Protein AF-A0A8S3PLN6-F1 (afdb_monomer)

Foldseek 3Di:
DVVVVVVVVVVVVVVVVVVVVVVVVVVVVVVVVVLVVLVVLLCVQPPPPPPPPPDQDDRPLLVCLLLLPLPSNLSSLVSPPDPAPDQAGDQPFPFPDDDSQHESDFNPLVCVPDDDPSVDDCVSNVSSVVSCLVSFYQCADSHHLCLLPPAAFPQTDGDPPDPDPRPGRQRQLLVNLQSLLQQRQLNRHDLVSVVVSLVVCCVPVVPDQRRFDPLLSVLSSVLSPHDQDPVNVVSCCVVPVVVVDDRCSCVQRPPDPPPLSVVLNVVSVVLCVVSNNGGSLVVLVPDPDPPVVSCSNSVCVRPNPPSSPRGPPPRPD

Secondary structure (DSSP, 8-state):
-HHHHHHHHHHHHHHHHHHHHHHHHHHHHHHHHHHHHHHHHHHHHHH-TT----S----HHHHHHHTT-HHHHHHHHHTT--TTS---EE-SS-BSS----EESSS--GGGTTS----S--HHHHHHHHHHHHHTT--TTSTTTGGGTTTT-BSS--B---SS---------HHHHHHHHHHT--GGGB-HHHHHHHHHHHHHH-TT-TTPPPHHHHHHHHHHTT----HHHHHHHHHHHGGGT---THHHHHTSS--HHHHHHHHHHHHHHHHTTTS-SHHHHHHS---HHHHHHHHTTTTS-S-GGG----TT--

Mean predicted aligned error: 11.2 Å

Radius of gyration: 24.21 Å; Cα contacts (8 Å, |Δi|>4): 335; chains: 1; bounding box: 55×70×72 Å

Solvent-accessible surface area (backbone atoms only — not comparable to full-atom values): 18429 Å² total; per-residue (Å²): 116,73,74,58,55,62,51,53,55,54,53,52,56,52,48,55,52,52,51,54,52,53,51,51,53,53,53,51,52,50,50,52,52,52,49,51,48,50,51,50,51,43,52,52,61,70,77,51,85,78,68,80,74,87,69,86,74,73,55,72,58,41,57,26,52,75,67,38,36,45,67,57,34,46,53,42,48,76,68,66,56,67,79,72,76,51,42,50,54,81,56,99,57,69,57,82,69,89,73,84,52,6,44,63,61,68,84,60,76,75,51,79,80,76,71,70,88,66,86,66,58,67,66,36,49,50,53,35,52,49,51,44,46,74,71,57,36,43,34,69,37,62,33,38,44,42,42,56,43,71,58,48,25,65,82,33,56,38,64,76,73,79,89,59,94,63,80,66,73,72,59,55,46,58,58,35,51,50,43,35,41,33,48,30,61,46,62,49,36,38,64,68,54,54,53,51,51,53,52,50,42,59,71,77,40,72,83,48,74,47,39,51,47,72,63,48,49,53,52,38,46,43,67,47,44,37,82,77,45,72,68,49,50,54,49,50,46,64,69,38,54,77,71,72,54,87,67,64,63,53,73,67,54,58,85,67,59,44,68,72,55,54,50,43,26,53,52,51,52,49,47,26,68,75,48,69,30,16,50,38,55,71,60,51,70,70,46,99,60,60,66,72,58,42,36,52,66,47,39,41,82,58,45,61,85,67,62,90,71,49,44,54,71,86,66,87,118

InterPro domains:
  IPR001496 SOCS box domain [PF07525] (257-298)
  IPR001496 SOCS box domain [PS50225] (259-303)
  IPR001496 SOCS box domain [SM00969] (256-300)
  IPR002110 Ankyrin repeat [PF00023] (60-84)
  IPR002110 Ankyrin repeat [PS50088] (56-88)
  IPR002110 Ankyrin repeat [SM00248] (56-85)
  IPR036036 SOCS box-like domain superfamily [SSF158235] (254-302)
  IPR036770 Ankyrin repeat-containing domain superfamily [G3DSA:1.25.40.20] (24-257)
  IPR036770 Ankyrin repeat-containing domain superfamily [SSF48403] (34-190)

pLDDT: mean 73.32, std 18.16, range [33.88, 98.06]

Organism: Mytilus edulis (NCBI:txid6550)

Sequence (317 aa):
MKAESDNVDRTIIMREKTETKRFGEVVDQWTRQTELTALTIACFCQRRSTYKFYDNSAPPIFYAANNRSVEIVKLLIDAGVDINRFQGLPQCINLQKPTDSRAIIGPNRLQYFGFSRHSGGPQMFLKVLEQYLNAGVKLNTTSWGPCLFLGRGKVYEANRPTTLHISGPWFICITAIMLLQHGVDPNLYKFGDVLCQQRSHCIFSRQNNYCVDDKTFVATFLAAGYDLTVADMNRYENDYFKSGTDYPIVNDFGRTPRLKHLARTQIRKHIRSVNEDTSVFPVIDKLTLPTILKDFLKLYDVSPSDLSYIVCHEHRR

Structure (mmCIF, N/CA/C/O backbone):
data_AF-A0A8S3PLN6-F1
#
_entry.id   AF-A0A8S3PLN6-F1
#
loop_
_atom_site.group_PDB
_atom_site.id
_atom_site.type_symbol
_atom_site.label_atom_id
_atom_site.label_alt_id
_atom_site.label_comp_id
_atom_site.label_asym_id
_atom_site.label_entity_id
_atom_site.label_seq_id
_atom_site.pdbx_PDB_ins_code
_atom_site.Cartn_x
_atom_site.Cartn_y
_atom_site.Cartn_z
_atom_site.occupancy
_atom_site.B_iso_or_equiv
_atom_site.auth_seq_id
_atom_site.auth_comp_id
_atom_site.auth_asym_id
_atom_site.auth_atom_id
_atom_site.pdbx_PDB_model_num
ATOM 1 N N . MET A 1 1 ? -17.550 54.398 43.677 1.00 59.19 1 MET A N 1
ATOM 2 C CA . MET A 1 1 ? -16.597 53.999 42.617 1.00 59.19 1 MET A CA 1
ATOM 3 C C . MET A 1 1 ? -16.048 52.579 42.777 1.00 59.19 1 MET A C 1
ATOM 5 O O . MET A 1 1 ? -16.160 51.832 41.821 1.00 59.19 1 MET A O 1
ATOM 9 N N . LYS A 1 2 ? -15.525 52.131 43.936 1.00 59.56 2 LYS A N 1
ATOM 10 C CA . LYS A 1 2 ? -15.014 50.740 44.066 1.00 59.56 2 LYS A CA 1
ATOM 11 C C . LYS A 1 2 ? -16.110 49.654 44.001 1.00 59.56 2 LYS A C 1
ATOM 13 O O . LYS A 1 2 ? -15.923 48.639 43.352 1.00 59.56 2 LYS A O 1
ATOM 18 N N . ALA A 1 3 ? -17.290 49.922 44.569 1.00 61.53 3 ALA A N 1
ATOM 19 C CA . ALA A 1 3 ? -18.420 48.982 44.561 1.00 61.53 3 ALA A CA 1
ATOM 20 C C . ALA A 1 3 ? -19.116 48.812 43.190 1.00 61.53 3 ALA A C 1
ATOM 22 O O . ALA A 1 3 ? -19.781 47.806 42.966 1.00 61.53 3 ALA A O 1
ATOM 23 N N . GLU A 1 4 ? -18.969 49.769 42.267 1.00 62.12 4 GLU A N 1
ATOM 24 C CA . GLU A 1 4 ? -19.520 49.647 40.905 1.00 62.12 4 GLU A CA 1
ATOM 25 C C . GLU A 1 4 ? -18.606 48.818 39.997 1.00 62.12 4 GLU A C 1
ATOM 27 O O . GLU A 1 4 ? -19.103 48.049 39.179 1.00 62.12 4 GLU A O 1
ATOM 32 N N . SER A 1 5 ? -17.285 48.898 40.202 1.00 67.19 5 SER A N 1
ATOM 33 C CA . SER A 1 5 ? -16.292 48.073 39.499 1.00 67.19 5 SER A CA 1
ATOM 34 C C . SER A 1 5 ? -16.511 46.577 39.755 1.00 67.19 5 SER A C 1
ATOM 36 O O . SER A 1 5 ? -16.561 45.790 38.815 1.00 67.19 5 SER A O 1
ATOM 38 N N . ASP A 1 6 ? -16.736 46.192 41.016 1.00 67.81 6 ASP A N 1
ATOM 39 C CA . ASP A 1 6 ? -16.907 44.783 41.402 1.00 67.81 6 ASP A CA 1
ATOM 40 C C . ASP A 1 6 ? -18.213 44.161 40.864 1.00 67.81 6 ASP A C 1
ATOM 42 O O . ASP A 1 6 ? -18.332 42.938 40.743 1.00 67.81 6 ASP A O 1
ATOM 46 N N . ASN A 1 7 ? -19.212 44.987 40.528 1.00 72.06 7 ASN A N 1
ATOM 47 C CA . ASN A 1 7 ? -20.494 44.517 40.000 1.00 72.06 7 ASN A CA 1
ATOM 48 C C . ASN A 1 7 ? -20.442 44.279 38.479 1.00 72.06 7 ASN A C 1
ATOM 50 O O . ASN A 1 7 ? -21.058 43.339 37.970 1.00 72.06 7 ASN A O 1
ATOM 54 N N . VAL A 1 8 ? -19.658 45.080 37.751 1.00 72.06 8 VAL A N 1
ATOM 55 C CA . VAL A 1 8 ? -19.442 44.892 36.307 1.00 72.06 8 VAL A CA 1
ATOM 56 C C . VAL A 1 8 ? -18.685 43.585 36.044 1.00 72.06 8 VAL A C 1
ATOM 58 O O . VAL A 1 8 ? -19.145 42.780 35.231 1.00 72.06 8 VAL A O 1
ATOM 61 N N . ASP A 1 9 ? -17.629 43.296 36.810 1.00 71.69 9 ASP A N 1
ATOM 62 C CA . ASP A 1 9 ? -16.853 42.054 36.662 1.00 71.69 9 ASP A CA 1
ATOM 63 C C . ASP A 1 9 ? -17.680 40.794 36.955 1.00 71.69 9 ASP A C 1
ATOM 65 O O . ASP A 1 9 ? -17.612 39.806 36.220 1.00 71.69 9 ASP A O 1
ATOM 69 N N . ARG A 1 10 ? -18.551 40.822 37.974 1.00 74.31 10 ARG A N 1
ATOM 70 C CA . ARG A 1 10 ? -19.453 39.689 38.259 1.00 74.31 10 ARG A CA 1
ATOM 71 C C . ARG A 1 10 ? -20.445 39.429 37.129 1.00 74.31 10 ARG A C 1
ATOM 73 O O . ARG A 1 10 ? -20.773 38.273 36.857 1.00 74.31 10 ARG A O 1
ATOM 80 N N . THR A 1 11 ? -20.910 40.483 36.465 1.00 74.69 11 THR A N 1
ATOM 81 C CA . THR A 1 11 ? -21.889 40.370 35.378 1.00 74.69 11 THR A CA 1
ATOM 82 C C . THR A 1 11 ? -21.245 39.817 34.101 1.00 74.69 11 THR A C 1
ATOM 84 O O . THR A 1 11 ? -21.860 39.001 33.412 1.00 74.69 11 THR A O 1
ATOM 87 N N . ILE A 1 12 ? -19.989 40.188 33.824 1.00 75.38 12 ILE A N 1
ATOM 88 C CA . ILE A 1 12 ? -19.199 39.657 32.700 1.00 75.38 12 ILE A CA 1
ATOM 89 C C . ILE A 1 12 ? -18.900 38.164 32.911 1.00 75.38 12 ILE A C 1
ATOM 91 O O . ILE A 1 12 ? -19.219 37.352 32.043 1.00 75.38 12 ILE A O 1
ATOM 95 N N . ILE A 1 13 ? -18.427 37.775 34.101 1.00 74.25 13 ILE A N 1
ATOM 96 C CA . ILE A 1 13 ? -18.117 36.369 34.427 1.00 74.25 13 ILE A CA 1
ATOM 97 C C . ILE A 1 13 ? -19.368 35.475 34.355 1.00 74.25 13 ILE A C 1
ATOM 99 O O . ILE A 1 13 ? -19.300 34.324 33.919 1.00 74.25 13 ILE A O 1
ATOM 103 N N . MET A 1 14 ? -20.532 35.978 34.781 1.00 67.88 14 MET A N 1
ATOM 104 C CA . MET A 1 14 ? -21.793 35.230 34.690 1.00 67.88 14 MET A CA 1
ATOM 105 C C . MET A 1 14 ? -22.238 35.040 33.235 1.00 67.88 14 MET A C 1
ATOM 107 O O . MET A 1 14 ? -22.674 33.941 32.889 1.00 67.88 14 MET A O 1
ATOM 111 N N . ARG A 1 15 ? -22.074 36.058 32.374 1.00 72.62 15 ARG A N 1
ATOM 112 C CA . ARG A 1 15 ? -22.381 35.960 30.937 1.00 72.62 15 ARG A CA 1
ATOM 113 C C . ARG A 1 15 ? -21.493 34.946 30.223 1.00 72.62 15 ARG A C 1
ATOM 115 O O . ARG A 1 15 ? -22.031 34.075 29.538 1.00 72.62 15 ARG A O 1
ATOM 122 N N . GLU A 1 16 ? -20.183 34.984 30.456 1.00 70.00 16 GLU A N 1
ATOM 123 C CA . GLU A 1 16 ? -19.236 34.029 29.861 1.00 70.00 16 GLU A CA 1
ATOM 124 C C . GLU A 1 16 ? -19.548 32.578 30.261 1.00 70.00 16 GLU A C 1
ATOM 126 O O . GLU A 1 16 ? -19.498 31.670 29.427 1.00 70.00 16 GLU A O 1
ATOM 131 N N . LYS A 1 17 ? -19.963 32.341 31.514 1.00 74.94 17 LYS A N 1
ATOM 132 C CA . LYS A 1 17 ? -20.391 31.008 31.981 1.00 74.94 17 LYS A CA 1
ATOM 133 C C . LYS A 1 17 ? -21.678 30.520 31.313 1.00 74.94 17 LYS A C 1
ATOM 135 O O . LYS A 1 17 ? -21.806 29.333 31.015 1.00 74.94 17 LYS A O 1
ATOM 140 N N . THR A 1 18 ? -22.644 31.404 31.066 1.00 76.81 18 THR A N 1
ATOM 141 C CA . THR A 1 18 ? -23.867 31.032 30.335 1.00 76.81 18 THR A CA 1
ATOM 142 C C . THR A 1 18 ? -23.620 30.785 28.850 1.00 76.81 18 THR A C 1
ATOM 144 O O . THR A 1 18 ? -24.215 29.866 28.290 1.00 76.81 18 THR A O 1
ATOM 147 N N . GLU A 1 19 ? -22.736 31.550 28.208 1.00 72.19 19 GLU A N 1
ATOM 148 C CA . GLU A 1 19 ? -22.412 31.366 26.789 1.00 72.19 19 GLU A CA 1
ATOM 149 C C . GLU A 1 19 ? -21.605 30.089 26.544 1.00 72.19 19 GLU A C 1
ATOM 151 O O . GLU A 1 19 ? -21.927 29.332 25.629 1.00 72.19 19 GLU A O 1
ATOM 156 N N . THR A 1 20 ? -20.641 29.776 27.414 1.00 73.94 20 THR A N 1
ATOM 157 C CA . THR A 1 20 ? -19.898 28.503 27.358 1.00 73.94 20 THR A CA 1
ATOM 158 C C . THR A 1 20 ? -20.805 27.292 27.572 1.00 73.94 20 THR A C 1
ATOM 160 O O . THR A 1 20 ? -20.694 26.310 26.837 1.00 73.94 20 THR A O 1
ATOM 163 N N . LYS A 1 21 ? -21.768 27.370 28.503 1.00 82.44 21 LYS A N 1
ATOM 164 C CA . LYS A 1 21 ? -22.766 26.307 28.698 1.00 82.44 21 LYS A CA 1
ATOM 165 C C . LYS A 1 21 ? -23.654 26.117 27.462 1.00 82.44 21 LYS A C 1
ATOM 167 O O . LYS A 1 21 ? -23.854 24.990 27.016 1.00 82.44 21 LYS A O 1
ATOM 172 N N . ARG A 1 22 ? -24.145 27.214 26.877 1.00 74.06 22 ARG A N 1
ATOM 173 C CA . ARG A 1 22 ? -25.021 27.180 25.695 1.00 74.06 22 ARG A CA 1
ATOM 174 C C . ARG A 1 22 ? -24.294 26.664 24.450 1.00 74.06 22 ARG A C 1
ATOM 176 O O . ARG A 1 22 ? -24.890 25.952 23.649 1.00 74.06 22 ARG A O 1
ATOM 183 N N . PHE A 1 23 ? -23.011 26.989 24.298 1.00 53.78 23 PHE A N 1
ATOM 184 C CA . PHE A 1 23 ? -22.178 26.455 23.222 1.00 53.78 23 PHE A CA 1
ATOM 185 C C . PHE A 1 23 ? -21.978 24.937 23.356 1.00 53.78 23 PHE A C 1
ATOM 187 O O . PHE A 1 23 ? -22.124 24.220 22.368 1.00 53.78 23 PHE A O 1
ATOM 194 N N . GLY A 1 24 ? -21.738 24.437 24.576 1.00 71.81 24 GLY A N 1
ATOM 195 C CA . GLY A 1 24 ? -21.645 22.998 24.847 1.00 71.81 24 GLY A CA 1
ATOM 196 C C . GLY A 1 24 ? -22.917 22.230 24.469 1.00 71.81 24 GLY A C 1
ATOM 197 O O . GLY A 1 24 ? -22.843 21.220 23.776 1.00 71.81 24 GLY A O 1
ATOM 198 N N . GLU A 1 25 ? -24.093 22.753 24.830 1.00 75.44 25 GLU A N 1
ATOM 199 C CA . GLU A 1 25 ? -25.387 22.126 24.510 1.00 75.44 25 GLU A CA 1
ATOM 200 C C . GLU A 1 25 ? -25.656 22.048 22.991 1.00 75.44 25 GLU A C 1
ATOM 202 O O . GLU A 1 25 ? -26.182 21.044 22.504 1.00 75.44 25 GLU A O 1
ATOM 207 N N . VAL A 1 26 ? -25.256 23.066 22.217 1.00 61.88 26 VAL A N 1
ATOM 208 C CA . VAL A 1 26 ? -25.411 23.078 20.748 1.00 61.88 26 VAL A CA 1
ATOM 209 C C . VAL A 1 26 ? -24.477 22.070 20.069 1.00 61.88 26 VAL A C 1
ATOM 211 O O . VAL A 1 26 ? -24.897 21.390 19.130 1.00 61.88 26 VAL A O 1
ATOM 214 N N . VAL A 1 27 ? -23.233 21.943 20.544 1.00 50.09 27 VAL A N 1
ATOM 215 C CA . VAL A 1 27 ? -22.263 20.958 20.031 1.00 50.09 27 VAL A CA 1
ATOM 216 C C . VAL A 1 27 ? -22.726 19.527 20.327 1.00 50.09 27 VAL A C 1
ATOM 218 O O . VAL A 1 27 ? -22.674 18.672 19.439 1.00 50.09 27 VAL A O 1
ATOM 221 N N . ASP A 1 28 ? -23.258 19.273 21.523 1.00 61.34 28 ASP A N 1
ATOM 222 C CA . ASP A 1 28 ? -23.824 17.971 21.895 1.00 61.34 28 ASP A CA 1
ATOM 223 C C . ASP A 1 28 ? -25.039 17.607 21.035 1.00 61.34 28 ASP A C 1
ATOM 225 O O . ASP A 1 28 ? -25.164 16.472 20.571 1.00 61.34 28 ASP A O 1
ATOM 229 N N . GLN A 1 29 ? -25.932 18.566 20.774 1.00 64.06 29 GLN A N 1
ATOM 230 C CA . GLN A 1 29 ? -27.098 18.340 19.923 1.00 64.06 29 GLN A CA 1
ATOM 231 C C . GLN A 1 29 ? -26.693 18.025 18.476 1.00 64.06 29 GLN A C 1
ATOM 233 O O . GLN A 1 29 ? -27.240 17.098 17.878 1.00 64.06 29 GLN A O 1
ATOM 238 N N . TRP A 1 30 ? -25.709 18.745 17.928 1.00 49.38 30 TRP A N 1
ATOM 239 C CA . TRP A 1 30 ? -25.166 18.464 16.597 1.00 49.38 30 TRP A CA 1
ATOM 240 C C . TRP A 1 30 ? -24.517 17.084 16.515 1.00 49.38 30 TRP A C 1
ATOM 242 O O . TRP A 1 30 ? -24.775 16.359 15.557 1.00 49.38 30 TRP A O 1
ATOM 252 N N . THR A 1 31 ? -23.746 16.703 17.535 1.00 55.88 31 THR A N 1
ATOM 253 C CA . THR A 1 31 ? -23.079 15.394 17.613 1.00 55.88 31 THR A CA 1
ATOM 254 C C . THR A 1 31 ? -24.095 14.257 17.687 1.00 55.88 31 THR A C 1
ATOM 256 O O . THR A 1 31 ? -23.994 13.283 16.949 1.00 55.88 31 THR A O 1
ATOM 259 N N . ARG A 1 32 ? -25.160 14.408 18.483 1.00 66.38 32 ARG A N 1
ATOM 260 C CA . ARG A 1 32 ? -26.248 13.417 18.534 1.00 66.38 32 ARG A CA 1
ATOM 261 C C . ARG A 1 32 ? -27.009 13.325 17.216 1.00 66.38 32 ARG A C 1
ATOM 263 O O . ARG A 1 32 ? -27.427 12.237 16.833 1.00 66.38 32 ARG A O 1
ATOM 270 N N . GLN A 1 33 ? -27.196 14.439 16.508 1.00 69.56 33 GLN A N 1
ATOM 271 C CA . GLN A 1 33 ? -27.862 14.447 15.204 1.00 69.56 33 GLN A CA 1
ATOM 272 C C . GLN A 1 33 ? -27.009 13.744 14.134 1.00 69.56 33 GLN A C 1
ATOM 274 O O . GLN A 1 33 ? -27.551 12.982 13.328 1.00 69.56 33 GLN A O 1
ATOM 279 N N . THR A 1 34 ? -25.687 13.953 14.132 1.00 64.19 34 THR A N 1
ATOM 280 C CA . THR A 1 34 ? -24.746 13.262 13.234 1.00 64.19 34 THR A CA 1
ATOM 281 C C . THR A 1 34 ? -24.580 11.787 13.588 1.00 64.19 34 THR A C 1
ATOM 283 O O . THR A 1 34 ? -24.564 10.954 12.687 1.00 64.19 34 THR A O 1
ATOM 286 N N . GLU A 1 35 ? -24.549 11.428 14.870 1.00 66.56 35 GLU A N 1
ATOM 287 C CA . GLU A 1 35 ? -24.561 10.035 15.327 1.00 66.56 35 GLU A CA 1
ATOM 288 C C . GLU A 1 35 ? -25.864 9.327 14.957 1.00 66.56 35 GLU A C 1
ATOM 290 O O . GLU A 1 35 ? -25.822 8.227 14.418 1.00 66.56 35 GLU A O 1
ATOM 295 N N . LEU A 1 36 ? -27.026 9.955 15.168 1.00 66.81 36 LEU A N 1
ATOM 296 C CA . LEU A 1 36 ? -28.320 9.387 14.782 1.00 66.81 36 LEU A CA 1
ATOM 297 C C . LEU A 1 36 ? -28.435 9.221 13.270 1.00 66.81 36 LEU A C 1
ATOM 299 O O . LEU A 1 36 ? -28.935 8.196 12.810 1.00 66.81 36 LEU A O 1
ATOM 303 N N . THR A 1 37 ? -27.960 10.185 12.478 1.00 69.19 37 THR A N 1
ATOM 304 C CA . THR A 1 37 ? -27.946 10.045 11.014 1.00 69.19 37 THR A CA 1
ATOM 305 C C . THR A 1 37 ? -26.953 8.983 10.565 1.00 69.19 37 THR A C 1
ATOM 307 O O . THR A 1 37 ? -27.311 8.166 9.724 1.00 69.19 37 THR A O 1
ATOM 310 N N . ALA A 1 38 ? -25.764 8.903 11.158 1.00 57.53 38 ALA A N 1
ATOM 311 C CA . ALA A 1 38 ? -24.791 7.860 10.856 1.00 57.53 38 ALA A CA 1
ATOM 312 C C . ALA A 1 38 ? -25.270 6.464 11.273 1.00 57.53 38 ALA A C 1
ATOM 314 O O . ALA A 1 38 ? -25.123 5.531 10.494 1.00 57.53 38 ALA A O 1
ATOM 315 N N . LEU A 1 39 ? -25.905 6.315 12.438 1.00 61.97 39 LEU A N 1
ATOM 316 C CA . LEU A 1 39 ? -26.528 5.070 12.899 1.00 61.97 39 LEU A CA 1
ATOM 317 C C . LEU A 1 39 ? -27.725 4.689 12.032 1.00 61.97 39 LEU A C 1
ATOM 319 O O . LEU A 1 39 ? -27.908 3.514 11.730 1.00 61.97 39 LEU A O 1
ATOM 323 N N . THR A 1 40 ? -28.511 5.667 11.579 1.00 67.44 40 THR A N 1
ATOM 324 C CA . THR A 1 40 ? -29.605 5.430 10.629 1.00 67.44 40 THR A CA 1
ATOM 325 C C . THR A 1 40 ? -29.043 4.968 9.284 1.00 67.44 40 THR A C 1
ATOM 327 O O . THR A 1 40 ? -29.512 3.973 8.737 1.00 67.44 40 THR A O 1
ATOM 330 N N . ILE A 1 41 ? -27.988 5.615 8.783 1.00 62.59 41 ILE A N 1
ATOM 331 C CA . ILE A 1 41 ? -27.281 5.234 7.554 1.00 62.59 41 ILE A CA 1
ATOM 332 C C . ILE A 1 41 ? -26.638 3.846 7.703 1.00 62.59 41 ILE A C 1
ATOM 334 O O . ILE A 1 41 ? -26.785 3.015 6.813 1.00 62.59 41 ILE A O 1
ATOM 338 N N . ALA A 1 42 ? -25.993 3.547 8.831 1.00 56.12 42 ALA A N 1
ATOM 339 C CA . ALA A 1 42 ? -25.379 2.253 9.117 1.00 56.12 42 ALA A CA 1
ATOM 340 C C . ALA A 1 42 ? -26.425 1.135 9.241 1.00 56.12 42 ALA A C 1
ATOM 342 O O . ALA A 1 42 ? -26.277 0.089 8.611 1.00 56.12 42 ALA A O 1
ATOM 343 N N . CYS A 1 43 ? -27.533 1.379 9.950 1.00 57.34 43 CYS A N 1
ATOM 344 C CA . CYS A 1 43 ? -28.679 0.468 10.006 1.00 57.34 43 CYS A CA 1
ATOM 345 C C . CYS A 1 43 ? -29.252 0.188 8.611 1.00 57.34 43 CYS A C 1
ATOM 347 O O . CYS A 1 43 ? -29.598 -0.956 8.306 1.00 57.34 43 CYS A O 1
ATOM 349 N N . PHE A 1 44 ? -29.325 1.207 7.749 1.00 57.41 44 PHE A N 1
ATOM 350 C CA . PHE A 1 44 ? -29.724 1.038 6.352 1.00 57.41 44 PHE A CA 1
ATOM 351 C C . PHE A 1 44 ? -28.703 0.217 5.547 1.00 57.41 44 PHE A C 1
ATOM 353 O O . PHE A 1 44 ? -29.111 -0.654 4.776 1.00 57.41 44 PHE A O 1
ATOM 360 N N . CYS A 1 45 ? -27.401 0.431 5.760 1.00 56.84 45 CYS A N 1
ATOM 361 C CA . CYS A 1 45 ? -26.326 -0.325 5.111 1.00 56.84 45 CYS A CA 1
ATOM 362 C C . CYS A 1 45 ? -26.322 -1.812 5.507 1.00 56.84 45 CYS A C 1
ATOM 364 O O . CYS A 1 45 ? -26.103 -2.670 4.653 1.00 56.84 45 CYS A O 1
ATOM 366 N N . GLN A 1 46 ? -26.595 -2.140 6.774 1.00 55.31 46 GLN A N 1
ATOM 367 C CA . GLN A 1 46 ? -26.542 -3.518 7.283 1.00 55.31 46 GLN A CA 1
ATOM 368 C C . GLN A 1 46 ? -27.805 -4.333 6.968 1.00 55.31 46 GLN A C 1
ATOM 370 O O . GLN A 1 46 ? -27.713 -5.528 6.690 1.00 55.31 46 GLN A O 1
ATOM 375 N N . ARG A 1 47 ? -28.996 -3.713 6.968 1.00 53.44 47 ARG A N 1
ATOM 376 C CA . ARG A 1 47 ? -30.273 -4.439 6.807 1.00 53.44 47 ARG A CA 1
ATOM 377 C C . ARG A 1 47 ? -30.740 -4.648 5.359 1.00 53.44 47 ARG A C 1
ATOM 379 O O . ARG A 1 47 ? -31.734 -5.342 5.156 1.00 53.44 47 ARG A O 1
ATOM 386 N N . ARG A 1 48 ? -30.061 -4.115 4.334 1.00 46.12 48 ARG A N 1
ATOM 387 C CA . ARG A 1 48 ? -30.462 -4.281 2.915 1.00 46.12 48 ARG A CA 1
ATOM 388 C C . ARG A 1 48 ? -29.286 -4.592 1.983 1.00 46.12 48 ARG A C 1
ATOM 390 O O . ARG A 1 48 ? -28.940 -3.826 1.096 1.00 46.12 48 ARG A O 1
ATOM 397 N N . SER A 1 49 ? -28.728 -5.789 2.139 1.00 46.28 49 SER A N 1
ATOM 398 C CA . SER A 1 49 ? -27.683 -6.366 1.273 1.00 46.28 49 SER A CA 1
ATOM 399 C C . SER A 1 49 ? -28.220 -6.997 -0.037 1.00 46.28 49 SER A C 1
ATOM 401 O O . SER A 1 49 ? -27.440 -7.517 -0.832 1.00 46.28 49 SER A O 1
ATOM 403 N N . THR A 1 50 ? -29.535 -6.958 -0.291 1.00 44.75 50 THR A N 1
ATOM 404 C CA . THR A 1 50 ? -30.182 -7.574 -1.473 1.00 44.75 50 THR A CA 1
ATOM 405 C C . THR A 1 50 ? -30.742 -6.581 -2.495 1.00 44.75 50 THR A C 1
ATOM 407 O O . THR A 1 50 ? -31.228 -7.007 -3.542 1.00 44.75 50 THR A O 1
ATOM 410 N N . TYR A 1 51 ? -30.656 -5.268 -2.253 1.00 42.41 51 TYR A N 1
ATOM 411 C CA . TYR A 1 51 ? -30.978 -4.298 -3.299 1.00 42.41 51 TYR A CA 1
ATOM 412 C C . TYR A 1 51 ? -29.837 -4.285 -4.313 1.00 42.41 51 TYR A C 1
ATOM 414 O O . TYR A 1 51 ? -28.738 -3.806 -4.034 1.00 42.41 51 TYR A O 1
ATOM 422 N N . LYS A 1 52 ? -30.099 -4.839 -5.499 1.00 41.31 52 LYS A N 1
ATOM 423 C CA . LYS A 1 52 ? -29.267 -4.615 -6.677 1.00 41.31 52 LYS A CA 1
ATOM 424 C C . LYS A 1 52 ? -29.306 -3.115 -6.978 1.00 41.31 52 LYS A C 1
ATOM 426 O O . LYS A 1 52 ? -30.245 -2.634 -7.606 1.00 41.31 52 LYS A O 1
ATOM 431 N N . PHE A 1 53 ? -28.326 -2.370 -6.474 1.00 45.94 53 PHE A N 1
ATOM 432 C CA . PHE A 1 53 ? -28.092 -0.986 -6.868 1.00 45.94 53 PHE A CA 1
ATOM 433 C C . PHE A 1 53 ? -27.645 -0.995 -8.330 1.00 45.94 53 PHE A C 1
ATOM 435 O O . PHE A 1 53 ? -26.461 -1.115 -8.630 1.00 45.94 53 PHE A O 1
ATOM 442 N N . TYR A 1 54 ? -28.616 -0.941 -9.239 1.00 41.97 54 TYR A N 1
ATOM 443 C CA . TYR A 1 54 ? -28.366 -0.865 -10.675 1.00 41.97 54 TYR A CA 1
ATOM 444 C C . TYR A 1 54 ? -27.944 0.532 -11.151 1.00 41.97 54 TYR A C 1
ATOM 446 O O . TYR A 1 54 ? -27.596 0.659 -12.314 1.00 41.97 54 TYR A O 1
ATOM 454 N N . ASP A 1 55 ? -27.838 1.531 -10.269 1.00 48.31 55 ASP A N 1
ATOM 455 C CA . ASP A 1 55 ? -27.348 2.868 -10.622 1.00 48.31 55 ASP A CA 1
ATOM 456 C C . ASP A 1 55 ? -26.268 3.349 -9.640 1.00 48.31 55 ASP A C 1
ATOM 458 O O . ASP A 1 55 ? -26.544 4.143 -8.752 1.00 48.31 55 ASP A O 1
ATOM 462 N N . ASN A 1 56 ? -25.033 2.848 -9.777 1.00 57.50 56 ASN A N 1
ATOM 463 C CA . ASN A 1 56 ? -23.764 3.513 -9.408 1.00 57.50 56 ASN A CA 1
ATOM 464 C C . ASN A 1 56 ? -23.636 4.259 -8.053 1.00 57.50 56 ASN A C 1
ATOM 466 O O . ASN A 1 56 ? -22.708 5.054 -7.892 1.00 57.50 56 ASN A O 1
ATOM 470 N N . SER A 1 57 ? -24.497 4.037 -7.059 1.00 68.81 57 SER A N 1
ATOM 471 C CA . SER A 1 57 ? -24.418 4.763 -5.792 1.00 68.81 57 SER A CA 1
ATOM 472 C C . SER A 1 57 ? -23.243 4.229 -4.983 1.00 68.81 57 SER A C 1
ATOM 474 O O . SER A 1 57 ? -23.277 3.104 -4.475 1.00 68.81 57 SER A O 1
ATOM 476 N N . ALA A 1 58 ? -22.184 5.027 -4.882 1.00 73.69 58 ALA A N 1
ATOM 477 C CA . ALA A 1 58 ? -21.051 4.696 -4.039 1.00 73.69 58 ALA A CA 1
ATOM 478 C C . ALA A 1 58 ? -21.512 4.562 -2.572 1.00 73.69 58 ALA A C 1
ATOM 480 O O . ALA A 1 58 ? -22.441 5.256 -2.150 1.00 73.69 58 ALA A O 1
ATOM 481 N N . PRO A 1 59 ? -20.902 3.677 -1.770 1.00 81.56 59 PRO A N 1
ATOM 482 C CA . PRO A 1 59 ? -21.274 3.540 -0.367 1.00 81.56 59 PRO A CA 1
ATOM 483 C C . PRO A 1 59 ? -20.989 4.828 0.420 1.00 81.56 59 PRO A C 1
ATOM 485 O O . PRO A 1 59 ? -20.063 5.561 0.072 1.00 81.56 59 PRO A O 1
ATOM 488 N N . PRO A 1 60 ? -21.688 5.089 1.537 1.00 87.06 60 PRO A N 1
ATOM 489 C CA . PRO A 1 60 ? -21.433 6.264 2.377 1.00 87.06 60 PRO A CA 1
ATOM 490 C C . PRO A 1 60 ? -19.957 6.447 2.768 1.00 87.06 60 PRO A C 1
ATOM 492 O O . PRO A 1 60 ? -19.448 7.568 2.764 1.00 87.06 60 PRO A O 1
ATOM 495 N N . ILE A 1 61 ? -19.238 5.343 3.017 1.00 86.06 61 ILE A N 1
ATOM 496 C CA . ILE A 1 61 ? -17.812 5.366 3.379 1.00 86.06 61 ILE A CA 1
ATOM 497 C C . ILE A 1 61 ? -16.920 5.924 2.260 1.00 86.06 61 ILE A C 1
ATOM 499 O O . ILE A 1 61 ? -15.909 6.564 2.541 1.00 86.06 61 ILE A O 1
ATOM 503 N N . PHE A 1 62 ? -17.325 5.766 0.995 1.00 82.56 62 PHE A N 1
ATOM 504 C CA . PHE A 1 62 ? -16.635 6.361 -0.148 1.00 82.56 62 PHE A CA 1
ATOM 505 C C . PHE A 1 62 ? -16.728 7.888 -0.108 1.00 82.56 62 PHE A C 1
ATOM 507 O O . PHE A 1 62 ? -15.716 8.573 -0.238 1.00 82.56 62 PHE A O 1
ATOM 514 N N . TYR A 1 63 ? -17.923 8.437 0.129 1.00 81.94 63 TYR A N 1
ATOM 515 C CA . TYR A 1 63 ? -18.104 9.885 0.238 1.00 81.94 63 TYR A CA 1
ATOM 516 C C . TYR A 1 63 ? -17.360 10.456 1.447 1.00 81.94 63 TYR A C 1
ATOM 518 O O . TYR A 1 63 ? -16.713 11.495 1.326 1.00 81.94 63 TYR A O 1
ATOM 526 N N . ALA A 1 64 ? -17.385 9.758 2.586 1.00 86.25 64 ALA A N 1
ATOM 527 C CA . ALA A 1 64 ? -16.636 10.148 3.778 1.00 86.25 64 ALA A CA 1
ATOM 528 C C . ALA A 1 64 ? -15.119 10.188 3.521 1.00 86.25 64 ALA A C 1
ATOM 530 O O . ALA A 1 64 ? -14.464 11.185 3.835 1.00 86.25 64 ALA A O 1
ATOM 531 N N . ALA A 1 65 ? -14.575 9.148 2.879 1.00 84.56 65 ALA A N 1
ATOM 532 C CA . ALA A 1 65 ? -13.164 9.073 2.511 1.00 84.56 65 ALA A CA 1
ATOM 533 C C . ALA A 1 65 ? -12.774 10.149 1.485 1.00 84.56 65 ALA A C 1
ATOM 535 O O . ALA A 1 65 ? -11.755 10.820 1.650 1.00 84.56 65 ALA A O 1
ATOM 536 N N . ASN A 1 66 ? -13.612 10.379 0.470 1.00 80.94 66 ASN A N 1
ATOM 537 C CA . ASN A 1 66 ? -13.406 11.430 -0.529 1.00 80.94 66 ASN A CA 1
ATOM 538 C C . ASN A 1 66 ? -13.444 12.841 0.090 1.00 80.94 66 ASN A C 1
ATOM 540 O O . ASN A 1 66 ? -12.701 13.724 -0.337 1.00 80.94 66 ASN A O 1
ATOM 544 N N . ASN A 1 67 ? -14.260 13.037 1.128 1.00 82.44 67 ASN A N 1
ATOM 545 C CA . ASN A 1 67 ? -14.311 14.267 1.922 1.00 82.44 67 ASN A CA 1
ATOM 546 C C . ASN A 1 67 ? -13.232 14.333 3.017 1.00 82.44 67 ASN A C 1
ATOM 548 O O . ASN A 1 67 ? -13.191 15.303 3.768 1.00 82.44 67 ASN A O 1
ATOM 552 N N . ARG A 1 68 ? -12.350 13.326 3.112 1.00 86.44 68 ARG A N 1
ATOM 553 C CA . ARG A 1 68 ? -11.272 13.228 4.113 1.00 86.44 68 ARG A CA 1
ATOM 554 C C . ARG A 1 68 ? -11.768 13.338 5.563 1.00 86.44 68 ARG A C 1
ATOM 556 O O . ARG A 1 68 ? -11.029 13.801 6.429 1.00 86.44 68 ARG A O 1
ATOM 563 N N . SER A 1 69 ? -13.009 12.925 5.830 1.00 89.25 69 SER A N 1
ATOM 564 C CA . SER A 1 69 ? -13.584 12.949 7.176 1.00 89.25 69 SER A CA 1
ATOM 565 C C . SER A 1 69 ? -13.211 11.668 7.914 1.00 89.25 69 SER A C 1
ATOM 567 O O . SER A 1 69 ? -13.865 10.634 7.770 1.00 89.25 69 SER A O 1
ATOM 569 N N . VAL A 1 70 ? -12.118 11.736 8.674 1.00 91.44 70 VAL A N 1
ATOM 570 C CA . VAL A 1 70 ? -11.556 10.600 9.420 1.00 91.44 70 VAL A CA 1
ATOM 571 C C . VAL A 1 70 ? -12.574 10.068 10.426 1.00 91.44 70 VAL A C 1
ATOM 573 O O . VAL A 1 70 ? -12.734 8.860 10.557 1.00 91.44 70 VAL A O 1
ATOM 576 N N . GLU A 1 71 ? -13.300 10.968 11.084 1.00 93.94 71 GLU A N 1
ATOM 577 C CA . GLU A 1 71 ? -14.287 10.665 12.116 1.00 93.94 71 GLU A CA 1
ATOM 578 C C . GLU A 1 71 ? -15.467 9.881 11.535 1.00 93.94 71 GLU A C 1
ATOM 580 O O . GLU A 1 71 ? -15.854 8.856 12.090 1.00 93.94 71 GLU A O 1
ATOM 585 N N . ILE A 1 72 ? -15.994 10.303 10.377 1.00 90.31 72 ILE A N 1
ATOM 586 C CA . ILE A 1 72 ? -17.096 9.596 9.709 1.00 90.31 72 ILE A CA 1
ATOM 587 C C . ILE A 1 72 ? -16.617 8.249 9.155 1.00 90.31 72 ILE A C 1
ATOM 589 O O . ILE A 1 72 ? -17.334 7.257 9.267 1.00 90.31 72 ILE A O 1
ATOM 593 N N . VAL A 1 73 ? -15.411 8.181 8.575 1.00 89.56 73 VAL A N 1
ATOM 594 C CA . VAL A 1 73 ? -14.835 6.908 8.104 1.00 89.56 73 VAL A CA 1
ATOM 595 C C . VAL A 1 73 ? -14.699 5.922 9.262 1.00 89.56 73 VAL A C 1
ATOM 597 O O . VAL A 1 73 ? -15.148 4.784 9.138 1.00 89.56 73 VAL A O 1
ATOM 600 N N . LYS A 1 74 ? -14.144 6.368 10.393 1.00 94.88 74 LYS A N 1
ATOM 601 C CA . LYS A 1 74 ? -14.013 5.559 11.605 1.00 94.88 74 LYS A CA 1
ATOM 602 C C . LYS A 1 74 ? -15.377 5.090 12.114 1.00 94.88 74 LYS A C 1
ATOM 604 O O . LYS A 1 74 ? -15.558 3.899 12.315 1.00 94.88 74 LYS A O 1
ATOM 609 N N . LEU A 1 75 ? -16.354 5.992 12.219 1.00 94.62 75 LEU A N 1
ATOM 610 C CA . LEU A 1 75 ? -17.713 5.664 12.661 1.00 94.62 75 LEU A CA 1
ATOM 611 C C . LEU A 1 75 ? -18.380 4.596 11.778 1.00 94.62 75 LEU A C 1
ATOM 613 O O . LEU A 1 75 ? -19.048 3.697 12.282 1.00 94.62 75 LEU A O 1
ATOM 617 N N . LEU A 1 76 ? -18.188 4.670 10.459 1.00 91.19 76 LEU A N 1
ATOM 618 C CA . LEU A 1 76 ? -18.719 3.680 9.518 1.00 91.19 76 LEU A CA 1
ATOM 619 C C . LEU A 1 76 ? -18.007 2.325 9.634 1.00 91.19 76 LEU A C 1
ATOM 621 O O . LEU A 1 76 ? -18.665 1.288 9.561 1.00 91.19 76 LEU A O 1
ATOM 625 N N . ILE A 1 77 ? -16.687 2.321 9.829 1.00 92.69 77 ILE A N 1
ATOM 626 C CA . ILE A 1 77 ? -15.911 1.099 10.083 1.00 92.69 77 ILE A CA 1
ATOM 627 C C . ILE A 1 77 ? -16.361 0.446 11.395 1.00 92.69 77 ILE A C 1
ATOM 629 O O . ILE A 1 77 ? -16.674 -0.743 11.399 1.00 92.69 77 ILE A O 1
ATOM 633 N N . ASP A 1 78 ? -16.472 1.226 12.472 1.00 93.88 78 ASP A N 1
ATOM 634 C CA . ASP A 1 78 ? -16.903 0.765 13.798 1.00 93.88 78 ASP A CA 1
ATOM 635 C C . ASP A 1 78 ? -18.338 0.204 13.764 1.00 93.88 78 ASP A C 1
ATOM 637 O O . ASP A 1 78 ? -18.667 -0.734 14.489 1.00 93.88 78 ASP A O 1
ATOM 641 N N . ALA A 1 79 ? -19.185 0.711 12.861 1.00 93.94 79 ALA A N 1
ATOM 642 C CA . ALA A 1 79 ? -20.523 0.178 12.613 1.00 93.94 79 ALA A CA 1
ATOM 643 C C . ALA A 1 79 ? -20.543 -1.159 11.833 1.00 93.94 79 ALA A C 1
ATOM 645 O O . ALA A 1 79 ? -21.616 -1.713 11.583 1.00 93.94 79 ALA A O 1
ATOM 646 N N . GLY A 1 80 ? -19.385 -1.697 11.440 1.00 93.00 80 GLY A N 1
ATOM 647 C CA . GLY A 1 80 ? -19.263 -2.981 10.746 1.00 93.00 80 GLY A CA 1
ATOM 648 C C . GLY A 1 80 ? -19.504 -2.901 9.238 1.00 93.00 80 GLY A C 1
ATOM 649 O O . GLY A 1 80 ? -20.002 -3.859 8.642 1.00 93.00 80 GLY A O 1
ATOM 650 N N . VAL A 1 81 ? -19.190 -1.763 8.607 1.00 88.50 81 VAL A N 1
ATOM 651 C CA . VAL A 1 81 ? -19.176 -1.663 7.141 1.00 88.50 81 VAL A CA 1
ATOM 652 C C . VAL A 1 81 ? -18.090 -2.580 6.573 1.00 88.50 81 VAL A C 1
ATOM 654 O O . VAL A 1 81 ? -16.918 -2.467 6.922 1.00 88.50 81 VAL A O 1
ATOM 657 N N . ASP A 1 82 ? -18.470 -3.461 5.647 1.00 87.81 82 ASP A N 1
ATOM 658 C CA . ASP A 1 82 ? -17.522 -4.322 4.938 1.00 87.81 82 ASP A CA 1
ATOM 659 C C . ASP A 1 82 ? -16.718 -3.512 3.907 1.00 87.81 82 ASP A C 1
ATOM 661 O O . ASP A 1 82 ? -17.175 -3.242 2.793 1.00 87.81 82 ASP A O 1
ATOM 665 N N . ILE A 1 83 ? -15.500 -3.123 4.284 1.00 86.19 83 ILE A N 1
ATOM 666 C CA . ILE A 1 83 ? -14.574 -2.338 3.454 1.00 86.19 83 ILE A CA 1
ATOM 667 C C . ILE A 1 83 ? -14.068 -3.084 2.208 1.00 86.19 83 ILE A C 1
ATOM 669 O O . ILE A 1 83 ? -13.563 -2.451 1.280 1.00 86.19 83 ILE A O 1
ATOM 673 N N . ASN A 1 84 ? -14.177 -4.416 2.183 1.00 83.75 84 ASN A N 1
ATOM 674 C CA . ASN A 1 84 ? -13.662 -5.263 1.107 1.00 83.75 84 ASN A CA 1
ATOM 675 C C . ASN A 1 84 ? -14.757 -5.659 0.108 1.00 83.75 84 ASN A C 1
ATOM 677 O O . ASN A 1 84 ? -14.453 -6.066 -1.012 1.00 83.75 84 ASN A O 1
ATOM 681 N N . ARG A 1 85 ? -16.033 -5.500 0.475 1.00 80.31 85 ARG A N 1
ATOM 682 C CA . ARG A 1 85 ? -17.176 -5.787 -0.402 1.00 80.31 85 ARG A CA 1
ATOM 683 C C . ARG A 1 85 ? -17.293 -4.838 -1.586 1.00 80.31 85 ARG A C 1
ATOM 685 O O . ARG A 1 85 ? -17.874 -5.197 -2.611 1.00 80.31 85 ARG A O 1
ATOM 692 N N . PHE A 1 86 ? -16.802 -3.610 -1.452 1.00 69.56 86 PHE A N 1
ATOM 693 C CA . PHE A 1 86 ? -16.992 -2.599 -2.481 1.00 69.56 86 PHE A CA 1
ATOM 694 C C . PHE A 1 86 ? -15.963 -2.756 -3.586 1.00 69.56 86 PHE A C 1
ATOM 696 O O . PHE A 1 86 ? -14.760 -2.626 -3.382 1.00 69.56 86 PHE A O 1
ATOM 703 N N . GLN A 1 87 ? -16.468 -2.976 -4.792 1.00 59.47 87 GLN A N 1
ATOM 704 C CA . GLN A 1 87 ? -15.649 -3.010 -5.991 1.00 59.47 87 GLN A CA 1
ATOM 705 C C . GLN A 1 87 ? -15.324 -1.600 -6.505 1.00 59.47 87 GLN A C 1
ATOM 707 O O . GLN A 1 87 ? -14.728 -1.521 -7.551 1.00 59.47 87 GLN A O 1
ATOM 712 N N . GLY A 1 88 ? -15.679 -0.500 -5.814 1.00 55.25 88 GLY A N 1
ATOM 713 C CA . GLY A 1 88 ? -15.427 0.908 -6.203 1.00 55.25 88 GLY A CA 1
ATOM 714 C C . GLY A 1 88 ? -16.384 1.491 -7.269 1.00 55.25 88 GLY A C 1
ATOM 715 O O . GLY A 1 88 ? -17.456 0.937 -7.515 1.00 55.25 88 GLY A O 1
ATOM 716 N N . LEU A 1 89 ? -16.000 2.597 -7.934 1.00 52.34 89 LEU A N 1
ATOM 717 C CA . LEU A 1 89 ? -16.607 3.097 -9.192 1.00 52.34 89 LEU A CA 1
ATOM 718 C C . LEU A 1 89 ? -15.708 2.834 -10.412 1.00 52.34 89 LEU A C 1
ATOM 720 O O . LEU A 1 89 ? -14.498 3.039 -10.267 1.00 52.34 89 LEU A O 1
ATOM 724 N N .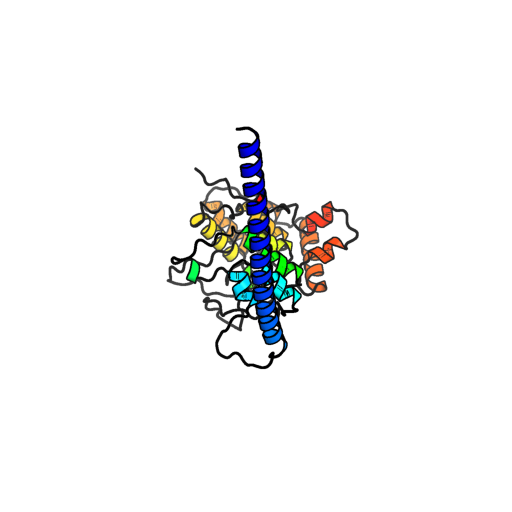 PRO A 1 90 ? -16.253 2.423 -11.584 1.00 52.19 90 PRO A N 1
ATOM 725 C CA . PRO A 1 90 ? -15.468 2.121 -12.784 1.00 52.19 90 PRO A CA 1
ATOM 726 C C . PRO A 1 90 ? -14.429 3.211 -13.037 1.00 52.19 90 PRO A C 1
ATOM 728 O O . PRO A 1 90 ? -14.774 4.389 -13.139 1.00 52.19 90 PRO A O 1
ATOM 731 N N . GLN A 1 91 ? -13.148 2.844 -13.097 1.00 48.97 91 GLN A N 1
ATOM 732 C CA . GLN A 1 91 ? -12.126 3.827 -13.442 1.00 48.97 91 GLN A CA 1
ATOM 733 C C . GLN A 1 91 ? -12.348 4.276 -14.893 1.00 48.97 91 GLN A C 1
ATOM 735 O O . GLN A 1 91 ? -12.646 3.453 -15.755 1.00 48.97 91 GLN A O 1
ATOM 740 N N . CYS A 1 92 ? -12.154 5.566 -15.199 1.00 45.47 92 CYS A N 1
ATOM 741 C CA . CYS A 1 92 ? -12.240 6.109 -16.568 1.00 45.47 92 CYS A CA 1
ATOM 742 C C . CYS A 1 92 ? -11.076 5.658 -17.479 1.00 45.47 92 CYS A C 1
ATOM 744 O O . CYS A 1 92 ? -10.637 6.403 -18.356 1.00 45.47 92 CYS A O 1
ATOM 746 N N . ILE A 1 93 ? -10.513 4.482 -17.222 1.00 46.59 93 ILE A N 1
ATOM 747 C CA . ILE A 1 93 ? -9.356 3.921 -17.896 1.00 46.59 93 ILE A CA 1
ATOM 748 C C . ILE A 1 93 ? -9.856 2.662 -18.603 1.00 46.59 93 I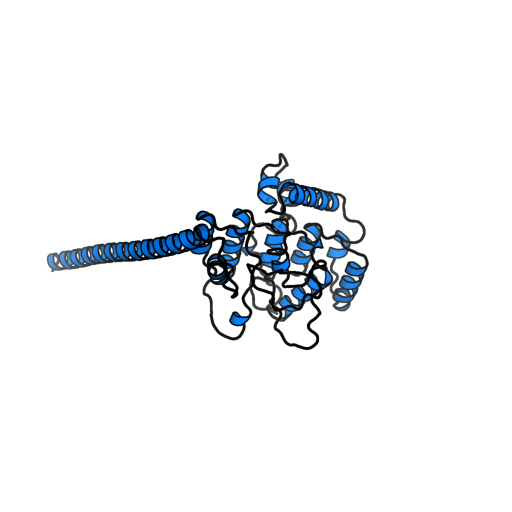LE A C 1
ATOM 750 O O . ILE A 1 93 ? -10.296 1.721 -17.951 1.00 46.59 93 ILE A O 1
ATOM 754 N N . ASN A 1 94 ? -9.827 2.666 -19.939 1.00 45.94 94 ASN A N 1
ATOM 755 C CA . ASN A 1 94 ? -10.174 1.500 -20.753 1.00 45.94 94 ASN A CA 1
ATOM 756 C C . ASN A 1 94 ? -9.145 0.387 -20.504 1.00 45.94 94 ASN A C 1
ATOM 758 O O . ASN A 1 94 ? -8.075 0.372 -21.117 1.00 45.94 94 ASN A O 1
ATOM 762 N N . LEU A 1 95 ? -9.471 -0.516 -19.581 1.00 48.94 95 LEU A N 1
ATOM 763 C CA . LEU A 1 95 ? -8.755 -1.764 -19.339 1.00 48.94 95 LEU A CA 1
ATOM 764 C C . LEU A 1 95 ? -9.215 -2.793 -20.382 1.00 48.94 95 LEU A C 1
ATOM 766 O O . LEU A 1 95 ? -10.415 -2.999 -20.546 1.00 48.94 95 LEU A O 1
ATOM 770 N N . GLN A 1 96 ? -8.289 -3.406 -21.130 1.00 43.03 96 GLN A N 1
ATOM 771 C CA . GLN A 1 96 ? -8.655 -4.197 -22.317 1.00 43.03 96 GLN A CA 1
ATOM 772 C C . GLN A 1 96 ? -9.335 -5.550 -22.026 1.00 43.03 96 GLN A C 1
ATOM 774 O O . GLN A 1 96 ? -10.105 -5.987 -22.880 1.00 43.03 96 GLN A O 1
ATOM 779 N N . LYS A 1 97 ? -9.104 -6.220 -20.881 1.00 48.19 97 LYS A N 1
ATOM 780 C CA . LYS A 1 97 ? -9.717 -7.524 -20.504 1.00 48.19 97 LYS A CA 1
ATOM 781 C C . LYS A 1 97 ? -9.694 -7.751 -18.971 1.00 48.19 97 LYS A C 1
ATOM 783 O O . LYS A 1 97 ? -8.811 -7.202 -18.322 1.00 48.19 97 LYS A O 1
ATOM 788 N N . PRO A 1 98 ? -10.608 -8.589 -18.428 1.00 41.59 98 PRO A N 1
ATOM 789 C CA . PRO A 1 98 ? -11.773 -8.220 -17.597 1.00 41.59 98 PRO A CA 1
ATOM 790 C C . PRO A 1 98 ? -11.386 -7.923 -16.116 1.00 41.59 98 PRO A C 1
ATOM 792 O O . PRO A 1 98 ? -10.268 -8.219 -15.719 1.00 41.59 98 PRO A O 1
ATOM 795 N N . THR A 1 99 ? -12.179 -7.371 -15.184 1.00 50.28 99 THR A N 1
ATOM 796 C CA . THR A 1 99 ? -13.633 -7.156 -14.990 1.00 50.28 99 THR A CA 1
ATOM 797 C C . THR A 1 99 ? -13.787 -6.299 -13.719 1.00 50.28 99 THR A C 1
ATOM 799 O O . THR A 1 99 ? -13.017 -6.507 -12.786 1.00 50.28 99 THR A O 1
ATOM 802 N N . ASP A 1 100 ? -14.768 -5.389 -13.655 1.00 45.03 100 ASP A N 1
ATOM 803 C CA . ASP A 1 100 ? -15.274 -4.752 -12.413 1.00 45.03 100 ASP A CA 1
ATOM 804 C C . ASP A 1 100 ? -14.223 -4.254 -11.393 1.00 45.03 100 ASP A C 1
ATOM 806 O O . ASP A 1 100 ? -14.452 -4.227 -10.186 1.00 45.03 100 ASP A O 1
ATOM 810 N N . SER A 1 101 ? -13.046 -3.835 -11.852 1.00 44.31 101 SER A N 1
ATOM 811 C CA . SER A 1 101 ? -11.998 -3.330 -10.969 1.00 44.31 101 SER A CA 1
ATOM 812 C C . SER A 1 101 ? -12.183 -1.840 -10.790 1.00 44.31 101 SER A C 1
ATOM 814 O O . SER A 1 101 ? -12.048 -1.055 -11.740 1.00 44.31 101 SER A O 1
ATOM 816 N N . ARG A 1 102 ? -12.519 -1.447 -9.573 1.00 56.00 102 ARG A N 1
ATOM 817 C CA . ARG A 1 102 ? -12.825 -0.069 -9.297 1.00 56.00 102 ARG A CA 1
ATOM 818 C C . ARG A 1 102 ? -12.303 0.337 -7.907 1.00 56.00 102 ARG A C 1
ATOM 820 O O . ARG A 1 102 ? -12.225 -0.458 -6.979 1.00 56.00 102 ARG A O 1
ATOM 827 N N . ALA A 1 103 ? -11.795 1.565 -7.801 1.00 48.69 103 ALA A N 1
ATOM 828 C CA . ALA A 1 103 ? -11.004 2.001 -6.644 1.00 48.69 103 ALA A CA 1
ATOM 829 C C . ALA A 1 103 ? -11.868 2.754 -5.627 1.00 48.69 103 ALA A C 1
ATOM 831 O O . ALA A 1 103 ? -12.699 3.580 -6.009 1.00 48.69 103 ALA A O 1
ATOM 832 N N . ILE A 1 104 ? -11.653 2.488 -4.337 1.00 50.59 104 ILE A N 1
ATOM 833 C CA . ILE A 1 104 ? -12.343 3.177 -3.229 1.00 50.59 104 ILE A CA 1
ATOM 834 C C . ILE A 1 104 ? -11.665 4.511 -2.901 1.00 50.59 104 ILE A C 1
ATOM 836 O O . ILE A 1 104 ? -12.333 5.466 -2.510 1.00 50.59 104 ILE A O 1
ATOM 840 N N . ILE A 1 105 ? -10.347 4.598 -3.093 1.00 54.00 105 ILE A N 1
ATOM 841 C CA . ILE A 1 105 ? -9.563 5.773 -2.731 1.00 54.00 105 ILE A CA 1
ATOM 842 C C . ILE A 1 105 ? -8.809 6.286 -3.957 1.00 54.00 105 ILE A C 1
ATOM 844 O O . ILE A 1 105 ? -7.788 5.744 -4.366 1.00 54.00 105 ILE A O 1
ATOM 848 N N . GLY A 1 106 ? -9.312 7.374 -4.525 1.00 51.16 106 GLY A N 1
ATOM 849 C CA . GLY A 1 106 ? -8.606 8.186 -5.504 1.00 51.16 106 GLY A CA 1
ATOM 850 C C . GLY A 1 106 ? -9.251 9.567 -5.541 1.00 51.16 106 GLY A C 1
ATOM 851 O O . GLY A 1 106 ? -10.472 9.655 -5.395 1.00 51.16 106 GLY A O 1
ATOM 852 N N . PRO A 1 107 ? -8.479 10.657 -5.691 1.00 48.97 107 PRO A N 1
ATOM 853 C CA . PRO A 1 107 ? -9.072 11.974 -5.856 1.00 48.97 107 PRO A CA 1
ATOM 854 C C . PRO A 1 107 ? -9.973 11.935 -7.091 1.00 48.97 107 PRO A C 1
ATOM 856 O O . PRO A 1 107 ? -9.520 11.650 -8.202 1.00 48.97 107 PRO A O 1
ATOM 859 N N . ASN A 1 108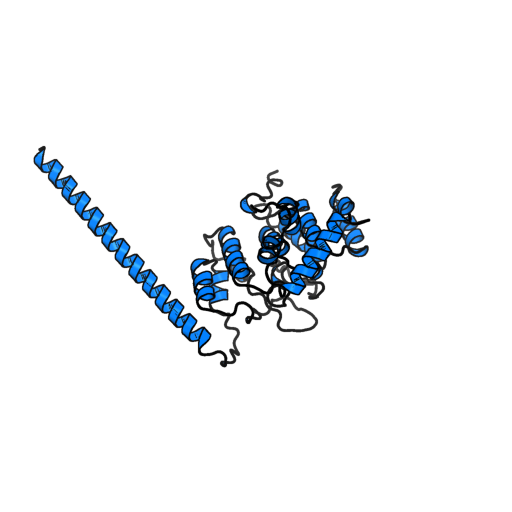 ? -11.271 12.162 -6.894 1.00 49.94 108 ASN A N 1
ATOM 860 C CA . ASN A 1 108 ? -12.209 12.148 -8.001 1.00 49.94 108 ASN A CA 1
ATOM 861 C C . ASN A 1 108 ? -11.813 13.250 -9.002 1.00 49.94 108 ASN A C 1
ATOM 863 O O . ASN A 1 108 ? -11.550 14.392 -8.614 1.00 49.94 108 ASN A O 1
ATOM 867 N N . ARG A 1 109 ? -11.779 12.906 -10.296 1.00 47.28 109 ARG A N 1
ATOM 868 C CA . ARG A 1 109 ? -11.350 13.768 -11.418 1.00 47.28 109 ARG A CA 1
ATOM 869 C C . ARG A 1 109 ? -12.012 15.153 -11.400 1.00 47.28 109 ARG A C 1
ATOM 871 O O . ARG A 1 109 ? -11.434 16.125 -11.877 1.00 47.28 109 ARG A O 1
ATOM 878 N N . LEU A 1 110 ? -13.217 15.230 -10.835 1.00 41.00 110 LEU A N 1
ATOM 879 C CA . LEU A 1 110 ? -14.043 16.433 -10.752 1.00 41.00 110 LEU A CA 1
ATOM 880 C C . LEU A 1 110 ? -13.478 17.526 -9.828 1.00 41.00 110 LEU A C 1
ATOM 882 O O . LEU A 1 110 ? -13.883 18.675 -9.960 1.00 41.00 110 LEU A O 1
ATOM 886 N N . GLN A 1 111 ? -12.525 17.226 -8.938 1.00 47.34 111 GLN A N 1
ATOM 887 C CA . GLN A 1 111 ? -11.924 18.252 -8.070 1.00 47.34 111 GLN A CA 1
ATOM 888 C C . GLN A 1 111 ? -10.776 19.029 -8.735 1.00 47.34 111 GLN A C 1
ATOM 890 O O . GLN A 1 111 ? -10.492 20.152 -8.326 1.00 47.34 111 GLN A O 1
ATOM 895 N N . TYR A 1 112 ? -10.144 18.489 -9.785 1.00 46.91 112 TYR A N 1
ATOM 896 C CA . TYR A 1 112 ? -8.997 19.140 -10.436 1.00 46.91 112 TYR A CA 1
ATOM 897 C C . TYR A 1 112 ? -9.379 20.258 -11.416 1.00 46.91 112 TYR A C 1
ATOM 899 O O . TYR A 1 112 ? -8.520 21.059 -11.773 1.00 46.91 112 TYR A O 1
ATOM 907 N N . PHE A 1 113 ? -10.650 20.350 -11.822 1.00 41.41 113 PHE A N 1
ATOM 908 C CA . PHE A 1 113 ? -11.114 21.341 -12.801 1.00 41.41 113 PHE A CA 1
ATOM 909 C C . PHE A 1 113 ? -11.832 22.567 -12.205 1.00 41.41 113 PHE A C 1
ATOM 911 O O . PHE A 1 113 ? -12.334 23.378 -12.978 1.00 41.41 113 PHE A O 1
ATOM 918 N N . GLY A 1 114 ? -11.834 22.780 -10.876 1.00 40.44 114 GLY A N 1
ATOM 919 C CA . GLY A 1 114 ? -12.092 24.144 -10.380 1.00 40.44 114 GLY A CA 1
ATOM 920 C C . GLY A 1 114 ? -12.635 24.390 -8.972 1.00 40.44 114 GLY A C 1
ATOM 921 O O . GLY A 1 114 ? -12.594 25.540 -8.559 1.00 40.44 114 GLY A O 1
ATOM 922 N N . PHE A 1 115 ? -13.139 23.423 -8.200 1.00 40.22 115 PHE A N 1
ATOM 923 C CA . PHE A 1 115 ? -13.892 23.777 -6.981 1.00 40.22 115 PHE A CA 1
ATOM 924 C C . PHE A 1 115 ? -13.730 22.764 -5.844 1.00 40.22 115 PHE A C 1
ATOM 926 O O . PHE A 1 115 ? -14.475 21.797 -5.731 1.00 40.22 115 PHE A O 1
ATOM 933 N N . SER A 1 116 ? -12.717 22.990 -5.010 1.00 42.66 116 SER A N 1
ATOM 934 C CA . SER A 1 116 ? -12.844 23.122 -3.550 1.00 42.66 116 SER A CA 1
ATOM 935 C C . SER A 1 116 ? -11.451 23.076 -2.944 1.00 42.66 116 SER A C 1
ATOM 937 O O . SER A 1 116 ? -10.764 22.056 -2.994 1.00 42.66 116 SER A O 1
ATOM 939 N N . ARG A 1 117 ? -11.033 24.196 -2.348 1.00 48.59 117 ARG A N 1
ATOM 940 C CA . ARG A 1 117 ? -9.924 24.239 -1.393 1.00 48.59 117 ARG A CA 1
ATOM 941 C C . ARG A 1 117 ? -10.349 23.428 -0.168 1.00 48.59 117 ARG A C 1
ATOM 943 O O . ARG A 1 117 ? -10.777 24.000 0.827 1.00 48.59 117 ARG A O 1
ATOM 950 N N . HIS A 1 118 ? -10.310 22.101 -0.256 1.00 53.28 118 HIS A N 1
ATOM 951 C CA . HIS A 1 118 ? -10.513 21.267 0.920 1.00 53.28 118 HIS A CA 1
ATOM 952 C C . HIS A 1 118 ? -9.406 21.616 1.908 1.00 53.28 118 HIS A C 1
ATOM 954 O O . HIS A 1 118 ? -8.222 21.456 1.618 1.00 53.28 118 HIS A O 1
ATOM 960 N N . SER A 1 119 ? -9.813 22.152 3.054 1.00 54.47 119 SER A N 1
ATOM 961 C CA . SER A 1 119 ? -8.957 22.686 4.115 1.00 54.47 119 SER A CA 1
ATOM 962 C C . SER A 1 119 ? -8.106 21.619 4.811 1.00 54.47 119 SER A C 1
ATOM 964 O O . SER A 1 119 ? -7.192 21.949 5.562 1.00 54.47 119 SER A O 1
ATOM 966 N N . GLY A 1 120 ? -8.363 20.336 4.550 1.00 64.12 120 GLY A N 1
ATOM 967 C CA . GLY A 1 120 ? -7.553 19.240 5.058 1.00 64.12 120 GLY A CA 1
ATOM 968 C C . GLY A 1 120 ? -6.311 19.032 4.202 1.00 64.12 120 GLY A C 1
ATOM 969 O O . GLY A 1 120 ? -6.412 18.515 3.087 1.00 64.12 120 GLY A O 1
ATOM 970 N N . GLY A 1 121 ? -5.131 19.352 4.741 1.00 73.94 121 GLY A N 1
ATOM 971 C CA . GLY A 1 121 ? -3.865 18.875 4.183 1.00 73.94 121 GLY A CA 1
ATOM 972 C C . GLY A 1 121 ? -3.883 17.346 3.991 1.00 73.94 121 GLY A C 1
ATOM 973 O O . GLY A 1 121 ? -4.690 16.643 4.602 1.00 73.94 121 GLY A O 1
ATOM 974 N N . PRO A 1 122 ? -3.005 16.776 3.159 1.00 72.38 122 PRO A N 1
ATOM 975 C CA . PRO A 1 122 ? -2.992 15.342 2.857 1.00 72.38 122 PRO A CA 1
ATOM 976 C C . PRO A 1 122 ? -2.682 14.454 4.059 1.00 72.38 122 PRO A C 1
ATOM 978 O O . PRO A 1 122 ? -2.918 13.255 3.982 1.00 72.38 122 PRO A O 1
ATOM 981 N N . GLN A 1 123 ? -2.261 15.017 5.193 1.00 81.88 123 GLN A N 1
ATOM 982 C CA . GLN A 1 123 ? -2.276 14.292 6.461 1.00 81.88 123 GLN A CA 1
ATOM 983 C C . GLN A 1 123 ? -3.663 13.711 6.776 1.00 81.88 123 GLN A C 1
ATOM 985 O O . GLN A 1 123 ? -3.753 12.587 7.251 1.00 81.88 123 GLN A O 1
ATOM 990 N N . MET A 1 124 ? -4.753 14.419 6.455 1.00 83.62 124 MET A N 1
ATOM 991 C CA . MET A 1 124 ? -6.109 13.887 6.645 1.00 83.62 124 MET A CA 1
ATOM 992 C C . MET A 1 124 ? -6.377 12.686 5.739 1.00 83.62 124 MET A C 1
ATOM 994 O O . MET A 1 124 ? -7.042 11.740 6.141 1.00 83.62 124 MET A O 1
ATOM 998 N N . PHE A 1 125 ? -5.818 12.694 4.530 1.00 82.75 125 PHE A N 1
ATOM 999 C CA . PHE A 1 125 ? -5.918 11.558 3.623 1.00 82.75 125 PHE A CA 1
ATOM 1000 C C . PHE A 1 125 ? -5.125 10.347 4.134 1.00 82.75 125 PHE A C 1
ATOM 1002 O O . PHE A 1 125 ? -5.642 9.234 4.099 1.00 82.75 125 PHE A O 1
ATOM 1009 N N . LEU A 1 126 ? -3.917 10.560 4.667 1.00 86.25 126 LEU A N 1
ATOM 1010 C CA . LEU A 1 126 ? -3.136 9.495 5.307 1.00 86.25 126 LEU A CA 1
ATOM 1011 C C . LEU A 1 126 ? -3.871 8.912 6.516 1.00 86.25 126 LEU A C 1
ATOM 1013 O O . LEU A 1 126 ? -3.998 7.699 6.605 1.00 86.25 126 LEU A O 1
ATOM 1017 N N . LYS A 1 127 ? -4.464 9.753 7.370 1.00 90.25 127 LYS A N 1
ATOM 1018 C CA . LYS A 1 127 ? -5.292 9.297 8.499 1.00 90.25 127 LYS A CA 1
ATOM 1019 C C . LYS A 1 127 ? -6.490 8.465 8.054 1.00 90.25 127 LYS A C 1
ATOM 1021 O O . LYS A 1 127 ? -6.810 7.469 8.693 1.00 90.25 127 LYS A O 1
ATOM 1026 N N . VAL A 1 128 ? -7.161 8.853 6.965 1.00 89.25 128 VAL A N 1
ATOM 1027 C CA . VAL A 1 128 ? -8.232 8.033 6.378 1.00 89.25 128 VAL A CA 1
ATOM 1028 C C . VAL A 1 128 ? -7.672 6.687 5.926 1.00 89.25 128 VAL A C 1
ATOM 1030 O O . VAL A 1 128 ? -8.241 5.658 6.275 1.00 89.25 128 VAL A O 1
ATOM 1033 N N . LEU A 1 129 ? -6.554 6.674 5.195 1.00 89.19 129 LEU A N 1
ATOM 1034 C CA . LEU A 1 129 ? -5.918 5.434 4.752 1.00 89.19 129 LEU A CA 1
ATOM 1035 C C . LEU A 1 129 ? -5.523 4.533 5.937 1.00 89.19 129 LEU A C 1
ATOM 1037 O O . LEU A 1 129 ? -5.763 3.330 5.881 1.00 89.19 129 LEU A O 1
ATOM 1041 N N . GLU A 1 130 ? -4.994 5.097 7.023 1.00 91.88 130 GLU A N 1
ATOM 1042 C CA . GLU A 1 130 ? -4.717 4.369 8.268 1.00 91.88 130 GLU A CA 1
ATOM 1043 C C . GLU A 1 130 ? -5.969 3.683 8.819 1.00 91.88 130 GLU A C 1
ATOM 1045 O O . GLU A 1 130 ? -5.890 2.521 9.211 1.00 91.88 130 GLU A O 1
ATOM 1050 N N . GLN A 1 131 ? -7.136 4.346 8.802 1.00 93.12 131 GLN A N 1
ATOM 1051 C CA . GLN A 1 131 ? -8.386 3.709 9.239 1.00 93.12 131 GLN A CA 1
ATOM 1052 C C . GLN A 1 131 ? -8.710 2.471 8.395 1.00 93.12 131 GLN A C 1
ATOM 1054 O O . GLN A 1 131 ? -9.030 1.423 8.949 1.00 93.12 131 GLN A O 1
ATOM 1059 N N . TYR A 1 132 ? -8.570 2.552 7.069 1.00 91.19 132 TYR A N 1
ATOM 1060 C CA . TYR A 1 132 ? -8.797 1.399 6.189 1.00 91.19 132 TYR A CA 1
ATOM 1061 C C . TYR A 1 132 ? -7.793 0.268 6.436 1.00 91.19 132 TYR A C 1
ATOM 1063 O O . TYR A 1 132 ? -8.175 -0.899 6.505 1.00 91.19 132 TYR A O 1
ATOM 1071 N N . LEU A 1 133 ? -6.512 0.603 6.603 1.00 92.50 133 LEU A N 1
ATOM 1072 C CA . LEU A 1 133 ? -5.461 -0.370 6.900 1.00 92.50 133 LEU A CA 1
ATOM 1073 C C . LEU A 1 133 ? -5.716 -1.096 8.223 1.00 92.50 133 LEU A C 1
ATOM 1075 O O . LEU A 1 133 ? -5.615 -2.323 8.276 1.00 92.50 133 LEU A O 1
ATOM 1079 N N . ASN A 1 134 ? -6.102 -0.351 9.258 1.00 92.94 134 ASN A N 1
ATOM 1080 C CA . ASN A 1 134 ? -6.449 -0.893 10.571 1.00 92.94 134 ASN A CA 1
ATOM 1081 C C . ASN A 1 134 ? -7.717 -1.751 10.530 1.00 92.94 134 ASN A C 1
ATOM 1083 O O . ASN A 1 134 ? -7.827 -2.717 11.279 1.00 92.94 134 ASN A O 1
ATOM 1087 N N . ALA A 1 135 ? -8.644 -1.441 9.625 1.00 92.81 135 ALA A N 1
ATOM 1088 C CA . ALA A 1 135 ? -9.872 -2.197 9.424 1.00 92.81 135 ALA A CA 1
ATOM 1089 C C . ALA A 1 135 ? -9.683 -3.503 8.620 1.00 92.81 135 ALA A C 1
ATOM 1091 O O . ALA A 1 135 ? -10.657 -4.207 8.363 1.00 92.81 135 ALA A O 1
ATOM 1092 N N . GLY A 1 136 ? -8.450 -3.859 8.232 1.00 92.75 136 GLY A N 1
ATOM 1093 C CA . GLY A 1 136 ? -8.163 -5.136 7.565 1.00 92.75 136 GLY A CA 1
ATOM 1094 C C . GLY A 1 136 ? -8.460 -5.118 6.067 1.00 92.75 136 GLY A C 1
ATOM 1095 O O . GLY A 1 136 ? -8.990 -6.078 5.501 1.00 92.75 136 GLY A O 1
ATOM 1096 N N . VAL A 1 137 ? -8.146 -4.003 5.410 1.00 89.56 137 VAL A N 1
ATOM 1097 C CA . VAL A 1 137 ? -8.311 -3.873 3.964 1.00 89.56 137 VAL A CA 1
ATOM 1098 C C . VAL A 1 137 ? -7.430 -4.871 3.205 1.00 89.56 137 VAL A C 1
ATOM 1100 O O . VAL A 1 137 ? -6.253 -5.035 3.532 1.00 89.56 137 VAL A O 1
ATOM 1103 N N . LYS A 1 138 ? -7.980 -5.530 2.177 1.00 90.00 138 LYS A N 1
ATOM 1104 C CA . LYS A 1 138 ? -7.241 -6.478 1.330 1.00 90.00 138 LYS A CA 1
ATOM 1105 C C . LYS A 1 138 ? -6.498 -5.742 0.216 1.00 90.00 138 LYS A C 1
ATOM 1107 O O . LYS A 1 138 ? -7.066 -5.412 -0.825 1.00 90.00 138 LYS A O 1
ATOM 1112 N N . LEU A 1 139 ? -5.210 -5.513 0.435 1.00 86.69 139 LEU A N 1
ATOM 1113 C CA . LEU A 1 139 ? -4.333 -4.628 -0.328 1.00 86.69 139 LEU A CA 1
ATOM 1114 C C . LEU A 1 139 ? -4.036 -5.094 -1.758 1.00 86.69 139 LEU A C 1
ATOM 1116 O O . LEU A 1 139 ? -3.920 -4.264 -2.656 1.00 86.69 139 LEU A O 1
ATOM 1120 N N . ASN A 1 140 ? -3.959 -6.405 -1.987 1.00 84.81 140 ASN A N 1
ATOM 1121 C CA . ASN A 1 140 ? -3.592 -6.986 -3.288 1.00 84.81 140 ASN A CA 1
ATOM 1122 C C . ASN A 1 140 ? -4.807 -7.443 -4.114 1.00 84.81 140 ASN A C 1
ATOM 1124 O O . ASN A 1 140 ? -4.667 -8.189 -5.081 1.00 84.81 140 ASN A O 1
ATOM 1128 N N . THR A 1 141 ? -6.008 -6.985 -3.751 1.00 77.75 141 THR A N 1
ATOM 1129 C CA . THR A 1 141 ? -7.254 -7.276 -4.479 1.00 77.75 141 THR A CA 1
ATOM 1130 C C . THR A 1 141 ? -7.580 -6.197 -5.509 1.00 77.75 141 THR A C 1
ATOM 1132 O O . THR A 1 141 ? -7.019 -5.101 -5.491 1.00 77.75 141 THR A O 1
ATOM 1135 N N . THR A 1 142 ? -8.523 -6.473 -6.412 1.00 58.81 142 THR A N 1
ATOM 1136 C CA . THR A 1 142 ? -8.939 -5.538 -7.472 1.00 58.81 142 THR A CA 1
ATOM 1137 C C . THR A 1 142 ? -9.562 -4.236 -6.962 1.00 58.81 142 THR A C 1
ATOM 1139 O O . THR A 1 142 ? -9.564 -3.251 -7.697 1.00 58.81 142 THR A O 1
ATOM 1142 N N . SER A 1 143 ? -10.029 -4.191 -5.712 1.00 57.22 143 SER A N 1
ATOM 1143 C CA . SER A 1 143 ? -10.605 -2.986 -5.100 1.00 57.22 143 SER A CA 1
ATOM 1144 C C . SER A 1 143 ? -9.556 -1.993 -4.574 1.00 57.22 143 SER A C 1
ATOM 1146 O O . SER A 1 143 ? -9.848 -0.803 -4.437 1.00 57.22 143 SER A O 1
ATOM 1148 N N . TRP A 1 144 ? -8.336 -2.466 -4.284 1.00 56.75 144 TRP A N 1
ATOM 1149 C CA . TRP A 1 144 ? -7.303 -1.701 -3.563 1.00 56.75 144 TRP A CA 1
ATOM 1150 C C . TRP A 1 144 ? -5.938 -1.689 -4.253 1.00 56.75 144 TRP A C 1
ATOM 1152 O O . TRP A 1 144 ? -5.255 -0.665 -4.246 1.00 56.75 144 TRP A O 1
ATOM 1162 N N . GLY A 1 145 ? -5.582 -2.772 -4.942 1.00 49.72 145 GLY A N 1
ATOM 1163 C CA . GLY A 1 145 ? -4.384 -2.867 -5.772 1.00 49.72 145 GLY A CA 1
ATOM 1164 C C . GLY A 1 145 ? -4.302 -1.770 -6.847 1.00 49.72 145 GLY A C 1
ATOM 1165 O O . GLY A 1 145 ? -3.235 -1.203 -7.044 1.00 49.72 145 GLY A O 1
ATOM 1166 N N . PRO A 1 146 ? -5.387 -1.342 -7.514 1.00 50.19 146 PRO A N 1
ATOM 1167 C CA . PRO A 1 146 ? -5.310 -0.235 -8.474 1.00 50.19 146 PRO A CA 1
ATOM 1168 C C . PRO A 1 146 ? -5.135 1.159 -7.849 1.00 50.19 146 PRO A C 1
ATOM 1170 O O . PRO A 1 146 ? -4.952 2.123 -8.592 1.00 50.19 146 PRO A O 1
ATOM 1173 N N . CYS A 1 147 ? -5.241 1.306 -6.523 1.00 51.81 147 CYS A N 1
ATOM 1174 C CA . CYS A 1 147 ? -5.215 2.616 -5.855 1.00 51.81 147 CYS A CA 1
ATOM 1175 C C . CYS A 1 147 ? -3.797 3.197 -5.730 1.00 51.81 147 CYS A C 1
ATOM 1177 O O . CYS A 1 147 ? -3.640 4.405 -5.575 1.00 51.81 147 CYS A O 1
ATOM 1179 N N . LEU A 1 148 ? -2.769 2.345 -5.798 1.00 52.03 148 LEU A N 1
ATOM 1180 C CA . LEU A 1 148 ? -1.362 2.738 -5.659 1.00 52.03 148 LEU A CA 1
ATOM 1181 C C . LEU A 1 148 ? -0.855 3.483 -6.901 1.00 52.03 148 LEU A C 1
ATOM 1183 O O . LEU A 1 148 ? -0.153 4.482 -6.792 1.00 52.03 148 LEU A O 1
ATOM 1187 N N . PHE A 1 149 ? -1.288 3.025 -8.075 1.00 53.75 149 PHE A N 1
ATOM 1188 C CA . PHE A 1 149 ? -1.015 3.632 -9.370 1.00 53.75 149 PHE A CA 1
ATOM 1189 C C . PHE A 1 149 ? -2.302 3.560 -10.160 1.00 53.75 149 PHE A C 1
ATOM 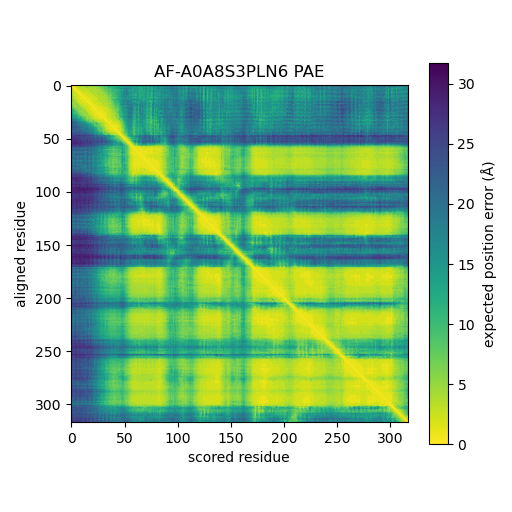1191 O O . PHE A 1 149 ? -2.680 2.480 -10.617 1.00 53.75 149 PHE A O 1
ATOM 1198 N N . LEU A 1 150 ? -2.990 4.689 -10.293 1.00 51.16 150 LEU A N 1
ATOM 1199 C CA . LEU A 1 150 ? -4.270 4.749 -10.983 1.00 51.16 150 LEU A CA 1
ATOM 1200 C C . LEU A 1 150 ? -4.148 4.130 -12.387 1.00 51.16 150 LEU A C 1
ATOM 1202 O O . LEU A 1 150 ? -3.568 4.702 -13.311 1.00 51.16 150 LEU A O 1
ATOM 1206 N N . GLY A 1 151 ? -4.664 2.905 -12.493 1.00 42.91 151 GLY A N 1
ATOM 1207 C CA . GLY A 1 151 ? -4.884 2.138 -13.711 1.00 42.91 151 GLY A CA 1
ATOM 1208 C C . GLY A 1 151 ? -3.678 1.625 -14.493 1.00 42.91 151 GLY A C 1
ATOM 1209 O O . GLY A 1 151 ? -3.850 1.412 -15.684 1.00 42.91 151 GLY A O 1
ATOM 1210 N N . ARG A 1 152 ? -2.484 1.392 -13.929 1.00 44.25 152 ARG A N 1
ATOM 1211 C CA . ARG A 1 152 ? -1.405 0.722 -14.704 1.00 44.25 152 ARG A CA 1
ATOM 1212 C C . ARG A 1 152 ? -0.667 -0.346 -13.916 1.00 44.25 152 ARG A C 1
ATOM 1214 O O . ARG A 1 152 ? 0.332 -0.084 -13.254 1.00 44.25 152 ARG A O 1
ATOM 1221 N N . GLY A 1 153 ? -1.189 -1.563 -14.014 1.00 42.91 153 GLY A N 1
ATOM 1222 C CA . GLY A 1 153 ? -0.636 -2.769 -13.415 1.00 42.91 153 GLY A CA 1
ATOM 1223 C C . GLY A 1 153 ? -0.049 -3.727 -14.460 1.00 42.91 153 GLY A C 1
ATOM 1224 O O . GLY A 1 153 ? -0.439 -3.672 -15.620 1.00 42.91 153 GLY A O 1
ATOM 1225 N N . LYS A 1 154 ? 0.799 -4.692 -14.076 1.00 45.38 154 LYS A N 1
ATOM 1226 C CA . LYS A 1 154 ? 1.002 -5.913 -14.893 1.00 45.38 154 LYS A CA 1
ATOM 1227 C C . LYS A 1 154 ? -0.318 -6.681 -15.055 1.00 45.38 154 LYS A C 1
ATOM 1229 O O . LYS A 1 154 ? -0.549 -7.272 -16.101 1.00 45.38 154 LYS A O 1
ATOM 1234 N N . VAL A 1 155 ? -1.190 -6.592 -14.048 1.00 44.44 155 VAL A N 1
ATOM 1235 C CA . VAL A 1 155 ? -2.568 -7.116 -14.062 1.00 44.44 155 VAL A CA 1
ATOM 1236 C C . VAL A 1 155 ? -3.528 -6.211 -14.854 1.00 44.44 155 VAL A C 1
ATOM 1238 O O . VAL A 1 155 ? -4.567 -6.669 -15.312 1.00 44.44 155 VAL A O 1
ATOM 1241 N N . TYR A 1 156 ? -3.177 -4.936 -15.066 1.00 48.47 156 TYR A N 1
ATOM 1242 C CA . TYR A 1 156 ? -4.050 -3.930 -15.674 1.00 48.47 156 TYR A CA 1
ATOM 1243 C C . TYR A 1 156 ? -3.363 -3.256 -16.855 1.00 48.47 156 TYR A C 1
ATOM 1245 O O . TYR A 1 156 ? -2.652 -2.259 -16.702 1.00 48.47 156 TYR A O 1
ATOM 1253 N N . GLU A 1 157 ? -3.611 -3.775 -18.053 1.00 48.03 157 GLU A N 1
ATOM 1254 C CA . GLU A 1 157 ? -3.245 -3.076 -19.278 1.00 48.03 157 GLU A CA 1
ATOM 1255 C C . GLU A 1 157 ? -4.243 -1.950 -19.525 1.00 48.03 157 GLU A C 1
ATOM 1257 O O . GLU A 1 157 ? -5.279 -2.126 -20.167 1.00 48.03 157 GLU A O 1
ATOM 1262 N N . ALA A 1 158 ? -3.942 -0.770 -18.993 1.00 46.59 158 ALA A N 1
ATOM 1263 C CA . ALA A 1 158 ? -4.510 0.427 -19.572 1.00 46.59 158 ALA A CA 1
ATOM 1264 C C . ALA A 1 158 ? -3.806 0.698 -20.886 1.00 46.59 158 ALA A C 1
ATOM 1266 O O . ALA A 1 158 ? -2.575 0.812 -20.931 1.00 46.59 158 ALA A O 1
ATOM 1267 N N . ASN A 1 159 ? -4.594 0.902 -21.936 1.00 47.06 159 ASN A N 1
ATOM 1268 C CA . ASN A 1 159 ? -4.076 1.606 -23.092 1.00 47.06 159 ASN A CA 1
ATOM 1269 C C . ASN A 1 159 ? -3.423 2.896 -22.583 1.00 47.06 159 ASN A C 1
ATOM 1271 O O . ASN A 1 159 ? -4.029 3.659 -21.817 1.00 47.06 159 ASN A O 1
ATOM 1275 N N . ARG A 1 160 ? -2.171 3.150 -22.995 1.00 48.38 160 ARG A N 1
ATOM 1276 C CA . ARG A 1 160 ? -1.668 4.529 -23.003 1.00 48.38 160 ARG A CA 1
ATOM 1277 C C . ARG A 1 160 ? -2.807 5.343 -23.619 1.00 48.38 160 ARG A C 1
ATOM 1279 O O . ARG A 1 160 ? -3.270 4.923 -24.678 1.00 48.38 160 ARG A O 1
ATOM 1286 N N . PRO A 1 161 ? -3.326 6.410 -22.986 1.00 44.00 161 PRO A N 1
ATOM 1287 C CA . PRO A 1 161 ? -4.265 7.269 -23.663 1.00 44.00 161 PRO A CA 1
ATOM 1288 C C . PRO A 1 161 ? -3.480 7.842 -24.834 1.00 44.00 161 PRO A C 1
ATOM 1290 O O . PRO A 1 161 ? -2.693 8.775 -24.699 1.00 44.00 161 PRO A O 1
ATOM 1293 N N . THR A 1 162 ? -3.628 7.201 -25.984 1.00 40.44 162 THR A N 1
ATOM 1294 C CA . THR A 1 162 ? -3.468 7.848 -27.259 1.00 40.44 162 THR A CA 1
ATOM 1295 C C . THR A 1 162 ? -4.404 9.047 -27.171 1.00 40.44 162 THR A C 1
ATOM 1297 O O . THR A 1 162 ? -5.592 8.892 -26.898 1.00 40.44 162 THR A O 1
ATOM 1300 N N . THR A 1 163 ? -3.816 10.234 -27.281 1.00 33.88 163 THR A N 1
ATOM 1301 C CA . THR A 1 163 ? -4.455 11.468 -27.757 1.00 33.88 163 THR A CA 1
ATOM 1302 C C . THR A 1 163 ? -5.363 12.303 -26.850 1.00 33.88 163 THR A C 1
ATOM 1304 O O . THR A 1 163 ? -5.863 13.311 -27.337 1.00 33.88 163 THR A O 1
ATOM 1307 N N . LEU A 1 164 ? -5.507 12.049 -25.545 1.00 39.78 164 LEU A N 1
ATOM 1308 C CA . LEU A 1 164 ? -6.221 13.006 -24.679 1.00 39.78 164 LEU A CA 1
ATOM 1309 C C . LEU A 1 164 ? -5.352 13.511 -23.526 1.00 39.78 164 LEU A C 1
ATOM 1311 O O . LEU A 1 164 ? -4.878 12.721 -22.711 1.00 39.78 164 LEU A O 1
ATOM 1315 N N . HIS A 1 165 ? -5.211 14.844 -23.464 1.00 50.25 165 HIS A N 1
ATOM 1316 C CA . HIS A 1 165 ? -4.731 15.707 -22.368 1.00 50.25 165 HIS A CA 1
ATOM 1317 C C . HIS A 1 165 ? -5.531 15.518 -21.064 1.00 50.25 165 HIS A C 1
ATOM 1319 O O . HIS A 1 165 ? -5.932 16.457 -20.382 1.00 50.25 165 HIS A O 1
ATOM 1325 N N . ILE A 1 166 ? -5.817 14.278 -20.704 1.00 43.09 166 ILE A N 1
ATOM 1326 C CA . ILE A 1 166 ? -6.318 13.945 -19.393 1.00 43.09 166 ILE A CA 1
ATOM 1327 C C . ILE A 1 166 ? -5.126 14.137 -18.469 1.00 43.09 166 ILE A C 1
ATOM 1329 O O . ILE A 1 166 ? -4.187 13.342 -18.511 1.00 43.09 166 ILE A O 1
ATOM 1333 N N . SER A 1 167 ? -5.177 15.182 -17.644 1.00 49.28 167 SER A N 1
ATOM 1334 C C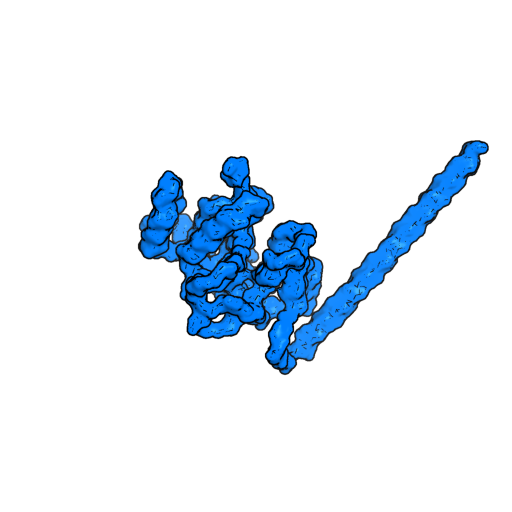A . SER A 1 167 ? -4.385 15.298 -16.423 1.00 49.28 167 SER A CA 1
ATOM 1335 C C . SER A 1 167 ? -4.537 13.969 -15.691 1.00 49.28 167 SER A C 1
ATOM 1337 O O . SER A 1 167 ? -5.606 13.674 -15.145 1.00 49.28 167 SER A O 1
ATOM 1339 N N . GLY A 1 168 ? -3.538 13.096 -15.833 1.00 49.25 168 GLY A N 1
ATOM 1340 C CA . GLY A 1 168 ? -3.588 11.757 -15.270 1.00 49.25 168 GLY A CA 1
ATOM 1341 C C . GLY A 1 168 ? -3.862 11.904 -13.780 1.00 49.25 168 GLY A C 1
ATOM 1342 O O . GLY A 1 168 ? -3.324 12.828 -13.169 1.00 49.25 168 GLY A O 1
ATOM 1343 N N . PRO A 1 169 ? -4.738 11.086 -13.186 1.00 48.88 169 PRO A N 1
ATOM 1344 C CA . PRO A 1 169 ? -4.919 11.156 -11.751 1.00 48.88 169 PRO A CA 1
ATOM 1345 C C . PRO A 1 169 ? -3.550 10.812 -11.136 1.00 48.88 169 PRO A C 1
ATOM 1347 O O . PRO A 1 169 ? -2.988 9.741 -11.366 1.00 48.88 169 PRO A O 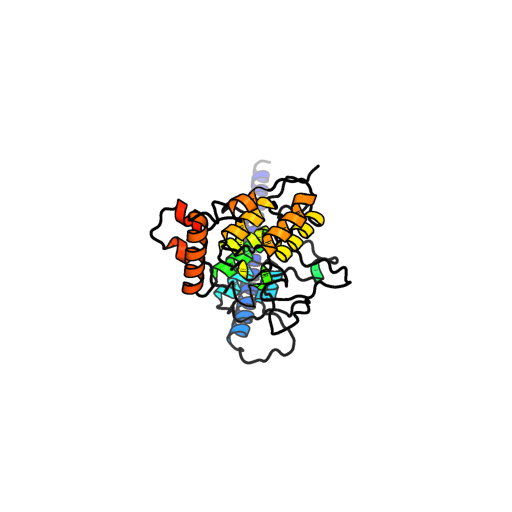1
ATOM 1350 N N . TRP A 1 170 ? -2.945 11.802 -10.486 1.00 59.97 170 TRP A N 1
ATOM 1351 C CA . TRP A 1 170 ? -1.610 11.678 -9.924 1.00 59.97 170 TRP A CA 1
ATOM 1352 C C . TRP A 1 170 ? -1.721 10.873 -8.635 1.00 59.97 170 TRP A C 1
ATOM 1354 O O . TRP A 1 170 ? -2.546 11.195 -7.776 1.00 59.97 170 TRP A O 1
ATOM 1364 N N . PHE A 1 171 ? -0.925 9.816 -8.495 1.00 69.50 171 PHE A N 1
ATOM 1365 C CA . PHE A 1 171 ? -0.829 9.138 -7.211 1.00 69.50 171 PHE A CA 1
ATOM 1366 C C . PHE A 1 171 ? -0.027 10.015 -6.244 1.00 69.50 171 PHE A C 1
ATOM 1368 O O . PHE A 1 171 ? 0.899 10.725 -6.636 1.00 69.50 171 PHE A O 1
ATOM 1375 N N . ILE A 1 172 ? -0.402 9.984 -4.970 1.00 77.81 172 ILE A N 1
ATOM 1376 C CA . ILE A 1 172 ? 0.299 10.721 -3.924 1.00 77.81 172 ILE A CA 1
ATOM 1377 C C . ILE A 1 172 ? 1.492 9.856 -3.488 1.00 77.81 172 ILE A C 1
ATOM 1379 O O . ILE A 1 172 ? 1.288 8.776 -2.931 1.00 77.81 172 ILE A O 1
ATOM 1383 N N . CYS A 1 173 ? 2.729 10.312 -3.726 1.00 84.19 173 CYS A N 1
ATOM 1384 C CA . CYS A 1 173 ? 3.945 9.524 -3.462 1.00 84.19 173 CYS A CA 1
ATOM 1385 C C . CYS A 1 173 ? 3.995 8.951 -2.037 1.00 84.19 173 CYS A C 1
ATOM 1387 O O . CYS A 1 173 ? 4.309 7.777 -1.851 1.00 84.19 173 CYS A O 1
ATOM 1389 N N . ILE A 1 174 ? 3.627 9.760 -1.038 1.00 84.44 174 ILE A N 1
ATOM 1390 C CA . ILE A 1 174 ? 3.607 9.353 0.372 1.00 84.44 174 ILE A CA 1
ATOM 1391 C C . ILE A 1 174 ? 2.630 8.199 0.646 1.00 84.44 174 ILE A C 1
ATOM 1393 O O . ILE A 1 174 ? 2.941 7.267 1.382 1.00 84.44 174 ILE A O 1
ATOM 1397 N N . THR A 1 175 ? 1.472 8.206 -0.011 1.00 85.25 175 THR A N 1
ATOM 1398 C CA . THR A 1 175 ? 0.462 7.148 0.087 1.00 85.25 175 THR A CA 1
ATOM 1399 C C . THR A 1 175 ? 0.972 5.861 -0.536 1.00 85.25 175 THR A C 1
ATOM 1401 O O . THR A 1 175 ? 0.776 4.785 0.019 1.00 85.25 175 THR A O 1
ATOM 1404 N N . ALA A 1 176 ? 1.653 5.968 -1.674 1.00 87.44 176 ALA A N 1
ATOM 1405 C CA . ALA A 1 176 ? 2.240 4.817 -2.331 1.00 87.44 176 ALA A CA 1
ATOM 1406 C C . ALA A 1 176 ? 3.330 4.162 -1.465 1.00 87.44 176 ALA A C 1
ATOM 1408 O O . ALA A 1 176 ? 3.321 2.945 -1.299 1.00 87.44 176 ALA A O 1
ATOM 1409 N N . ILE A 1 177 ? 4.202 4.955 -0.834 1.00 90.94 177 ILE A N 1
ATOM 1410 C CA . ILE A 1 177 ? 5.171 4.445 0.149 1.00 90.94 177 ILE A CA 1
ATOM 1411 C C . ILE A 1 177 ? 4.473 3.737 1.304 1.00 90.94 177 ILE A C 1
ATOM 1413 O O . ILE A 1 177 ? 4.828 2.605 1.622 1.00 90.94 177 ILE A O 1
ATOM 1417 N N . MET A 1 178 ? 3.455 4.364 1.890 1.00 91.44 178 MET A N 1
ATOM 1418 C CA . MET A 1 178 ? 2.700 3.774 2.991 1.00 91.44 178 MET A CA 1
ATOM 1419 C C . MET A 1 178 ? 2.089 2.422 2.588 1.00 91.44 178 MET A C 1
ATOM 1421 O O . MET A 1 178 ? 2.268 1.415 3.266 1.00 91.44 178 MET A O 1
ATOM 1425 N N . LEU A 1 179 ? 1.435 2.351 1.431 1.00 91.75 179 LEU A N 1
ATOM 1426 C CA . LEU A 1 179 ? 0.855 1.112 0.912 1.00 91.75 179 LEU A CA 1
ATOM 1427 C C . LEU A 1 179 ? 1.914 0.022 0.668 1.00 91.75 179 LEU A C 1
ATOM 1429 O O . LEU A 1 179 ? 1.697 -1.143 1.013 1.00 91.75 179 LEU A O 1
ATOM 1433 N N . LEU A 1 180 ? 3.086 0.389 0.139 1.00 93.62 180 LEU A N 1
ATOM 1434 C CA . LEU A 1 180 ? 4.219 -0.527 -0.008 1.00 93.62 180 LEU A CA 1
ATOM 1435 C C . LEU A 1 180 ? 4.710 -1.028 1.352 1.00 93.62 180 LEU A C 1
ATOM 1437 O O . LEU A 1 180 ? 4.902 -2.231 1.507 1.00 93.62 180 LEU A O 1
ATOM 1441 N N . GLN A 1 181 ? 4.860 -0.156 2.354 1.00 94.62 181 GLN A N 1
ATOM 1442 C CA . GLN A 1 181 ? 5.246 -0.543 3.716 1.00 94.62 181 GLN A CA 1
ATOM 1443 C C . GLN A 1 181 ? 4.260 -1.573 4.289 1.00 94.62 181 GLN A C 1
ATOM 1445 O O . GLN A 1 181 ? 4.681 -2.654 4.723 1.00 94.62 181 GLN A O 1
ATOM 1450 N N . HIS A 1 182 ? 2.959 -1.304 4.150 1.00 94.94 182 HIS A N 1
ATOM 1451 C CA . HIS A 1 182 ? 1.861 -2.162 4.599 1.00 94.94 182 HIS A CA 1
ATOM 1452 C C . HIS A 1 182 ? 1.690 -3.464 3.804 1.00 94.94 182 HIS A C 1
ATOM 1454 O O . HIS A 1 182 ? 0.943 -4.339 4.236 1.00 94.94 182 HIS A O 1
ATOM 1460 N N . GLY A 1 183 ? 2.437 -3.666 2.717 1.00 94.25 183 GLY A N 1
ATOM 1461 C CA . GLY A 1 183 ? 2.498 -4.957 2.037 1.00 94.25 183 GLY A CA 1
ATOM 1462 C C . GLY A 1 183 ? 1.653 -5.058 0.781 1.00 94.25 183 GLY A C 1
ATOM 1463 O O . GLY A 1 183 ? 1.259 -6.165 0.418 1.00 94.25 183 GLY A O 1
ATOM 1464 N N . VAL A 1 184 ? 1.427 -3.952 0.075 1.00 92.31 184 VAL A N 1
ATOM 1465 C CA . VAL A 1 184 ? 1.069 -4.082 -1.338 1.00 92.31 184 VAL A CA 1
ATOM 1466 C C . VAL A 1 184 ? 2.222 -4.743 -2.096 1.00 92.31 184 VAL A C 1
ATOM 1468 O O . VAL A 1 184 ? 3.395 -4.426 -1.878 1.00 92.31 184 VAL A O 1
ATOM 1471 N N . ASP A 1 185 ? 1.886 -5.690 -2.966 1.00 91.62 185 ASP A N 1
ATOM 1472 C CA . ASP A 1 185 ? 2.823 -6.364 -3.847 1.00 91.62 185 ASP A CA 1
ATOM 1473 C C . ASP A 1 185 ? 3.205 -5.443 -5.021 1.00 91.62 185 ASP A C 1
ATOM 1475 O O . ASP A 1 185 ? 2.369 -5.154 -5.887 1.00 91.62 185 ASP A O 1
ATOM 1479 N N . PRO A 1 186 ? 4.468 -4.984 -5.099 1.00 91.94 186 PRO A N 1
ATOM 1480 C CA . PRO A 1 186 ? 4.899 -4.112 -6.184 1.00 91.94 186 PRO A CA 1
ATOM 1481 C C . PRO A 1 186 ? 4.868 -4.814 -7.554 1.00 91.94 186 PRO A C 1
ATOM 1483 O O . PRO A 1 186 ? 4.812 -4.143 -8.585 1.00 91.94 186 PRO A O 1
ATOM 1486 N N . ASN A 1 187 ? 4.858 -6.151 -7.607 1.00 90.12 187 ASN A N 1
ATOM 1487 C CA . ASN A 1 187 ? 4.813 -6.910 -8.862 1.00 90.12 187 ASN A CA 1
ATOM 1488 C C . ASN A 1 187 ? 3.450 -6.864 -9.554 1.00 90.12 187 ASN A C 1
ATOM 1490 O O . ASN A 1 187 ? 3.335 -7.265 -10.714 1.00 90.12 187 ASN A O 1
ATOM 1494 N N . LEU A 1 188 ? 2.430 -6.315 -8.890 1.00 84.50 188 LEU A N 1
ATOM 1495 C CA . LEU A 1 188 ? 1.162 -5.981 -9.530 1.00 84.50 188 LEU A CA 1
ATOM 1496 C C . LEU A 1 188 ? 1.310 -4.846 -10.550 1.00 84.50 188 LEU A C 1
ATOM 1498 O O . LEU A 1 188 ? 0.389 -4.637 -11.341 1.00 84.50 188 LEU A O 1
ATOM 1502 N N . TYR A 1 189 ? 2.457 -4.154 -10.594 1.00 84.75 189 TYR A N 1
ATOM 1503 C CA . TYR A 1 189 ? 2.707 -3.004 -11.462 1.00 84.75 189 TYR A CA 1
ATOM 1504 C C . TYR A 1 189 ? 3.840 -3.218 -12.461 1.00 84.75 189 TYR A C 1
ATOM 1506 O O . TYR A 1 189 ? 4.751 -4.017 -12.258 1.00 84.75 189 TYR A O 1
ATOM 1514 N N . LYS A 1 190 ? 3.769 -2.500 -13.587 1.00 84.56 190 LYS A N 1
ATOM 1515 C CA . LYS A 1 190 ? 4.867 -2.427 -14.558 1.00 84.56 190 LYS A CA 1
ATOM 1516 C C . LYS A 1 190 ? 5.818 -1.326 -14.086 1.00 84.56 190 LYS A C 1
ATOM 1518 O O . LYS A 1 190 ? 5.403 -0.171 -14.005 1.00 84.56 190 LYS A O 1
ATOM 1523 N N . PHE A 1 191 ? 7.082 -1.653 -13.808 1.00 87.50 191 PHE A N 1
ATOM 1524 C CA . PHE A 1 191 ? 8.049 -0.696 -13.248 1.00 87.50 191 PHE A CA 1
ATOM 1525 C C . PHE A 1 191 ? 8.123 0.611 -14.032 1.00 87.50 191 PHE A C 1
ATOM 1527 O O . PHE A 1 191 ? 8.033 1.697 -13.474 1.00 87.50 191 PHE A O 1
ATOM 1534 N N . GLY A 1 192 ? 8.212 0.536 -15.357 1.00 84.25 192 GLY A N 1
ATOM 1535 C CA . GLY A 1 192 ? 8.309 1.761 -16.134 1.00 84.25 192 GLY A CA 1
ATOM 1536 C C . GLY A 1 192 ? 7.011 2.587 -16.197 1.00 84.25 192 GLY A C 1
ATOM 1537 O O . GLY A 1 192 ? 7.072 3.769 -16.530 1.00 84.25 192 GLY A O 1
ATOM 1538 N N . ASP A 1 193 ? 5.841 2.021 -15.882 1.00 81.94 193 ASP A N 1
ATOM 1539 C CA . ASP A 1 193 ? 4.619 2.822 -15.705 1.00 81.94 193 ASP A CA 1
ATOM 1540 C C . ASP A 1 193 ? 4.655 3.573 -14.374 1.00 81.94 193 ASP A C 1
ATOM 1542 O O . ASP A 1 193 ? 4.321 4.757 -14.340 1.00 81.94 193 ASP A O 1
ATOM 1546 N N . VAL A 1 194 ? 5.149 2.917 -13.322 1.00 84.31 194 VAL A N 1
ATOM 1547 C CA . VAL A 1 194 ? 5.413 3.520 -12.010 1.00 84.31 194 VAL A CA 1
ATOM 1548 C C . VAL A 1 194 ? 6.369 4.712 -12.145 1.00 84.31 194 VAL A C 1
ATOM 1550 O O . VAL A 1 194 ? 6.020 5.825 -11.749 1.00 84.31 194 VAL A O 1
ATOM 1553 N N . LEU A 1 195 ? 7.512 4.526 -12.815 1.00 83.62 195 LEU A N 1
ATOM 1554 C CA . LEU A 1 195 ? 8.483 5.600 -13.071 1.00 83.62 195 LEU A CA 1
ATOM 1555 C C . LEU A 1 195 ? 7.900 6.739 -13.916 1.00 83.62 195 LEU A C 1
ATOM 1557 O O . LEU A 1 195 ? 8.168 7.914 -13.671 1.00 83.62 195 LEU A O 1
ATOM 1561 N N . CYS A 1 196 ? 7.094 6.412 -14.929 1.00 81.00 196 CYS A N 1
ATOM 1562 C CA . CYS A 1 196 ? 6.468 7.416 -15.786 1.00 81.00 196 CYS A CA 1
ATOM 1563 C C . CYS A 1 196 ? 5.485 8.298 -15.003 1.00 81.00 196 CYS A C 1
ATOM 1565 O O . CYS A 1 196 ? 5.495 9.523 -15.162 1.00 81.00 196 CYS A O 1
ATOM 1567 N N . GLN A 1 197 ? 4.663 7.694 -14.138 1.00 78.75 197 GLN A N 1
ATOM 1568 C CA . GLN A 1 197 ? 3.738 8.434 -13.281 1.00 78.75 197 GLN A CA 1
ATOM 1569 C C . GLN A 1 197 ? 4.494 9.305 -12.272 1.00 78.75 197 GLN A C 1
ATOM 1571 O O . GLN A 1 197 ? 4.160 10.477 -12.110 1.00 78.75 197 GLN A O 1
ATOM 1576 N N . GLN A 1 198 ? 5.546 8.760 -11.664 1.00 79.75 198 GLN A N 1
ATOM 1577 C CA . GLN A 1 198 ? 6.399 9.467 -10.716 1.00 79.75 198 GLN A CA 1
ATOM 1578 C C . GLN A 1 198 ? 7.069 10.702 -11.343 1.00 79.75 198 GLN A C 1
ATOM 1580 O O . GLN A 1 198 ? 6.939 11.808 -10.824 1.00 79.75 198 GLN A O 1
ATOM 1585 N N . ARG A 1 199 ? 7.691 10.557 -12.520 1.00 77.94 199 ARG A N 1
ATOM 1586 C CA . ARG A 1 199 ? 8.294 11.684 -13.257 1.00 77.94 199 ARG A CA 1
ATOM 1587 C C . ARG A 1 199 ? 7.286 12.763 -13.598 1.00 77.94 199 ARG A C 1
ATOM 1589 O O . ARG A 1 199 ? 7.551 13.953 -13.446 1.00 77.94 199 ARG A O 1
ATOM 1596 N N . SER A 1 200 ? 6.124 12.341 -14.080 1.00 76.00 200 SER A N 1
ATOM 1597 C CA . SER A 1 200 ? 5.066 13.271 -14.445 1.00 76.00 200 SER A CA 1
ATOM 1598 C C . SER A 1 200 ? 4.587 14.041 -13.209 1.00 76.00 200 SER A C 1
ATOM 1600 O O . SER A 1 200 ? 4.437 15.258 -13.269 1.00 76.00 200 SER A O 1
ATOM 1602 N N . HIS A 1 201 ? 4.472 13.377 -12.055 1.00 70.38 201 HIS A N 1
ATOM 1603 C CA . HIS A 1 201 ? 4.186 14.046 -10.789 1.00 70.38 201 HIS A CA 1
ATOM 1604 C C . HIS A 1 201 ? 5.240 15.116 -10.451 1.00 70.38 201 HIS A C 1
ATOM 1606 O O . HIS A 1 201 ? 4.865 16.248 -10.153 1.00 70.38 201 HIS A O 1
ATOM 1612 N N . CYS A 1 202 ? 6.537 14.828 -10.601 1.00 68.25 202 CYS A N 1
ATOM 1613 C CA . CYS A 1 202 ? 7.614 15.804 -10.377 1.00 68.25 202 CYS A CA 1
ATOM 1614 C C . CYS A 1 202 ? 7.540 17.027 -11.314 1.00 68.25 202 CYS A C 1
ATOM 1616 O O . CYS A 1 202 ? 7.887 18.138 -10.909 1.00 68.25 202 CYS A O 1
ATOM 1618 N N . ILE A 1 203 ? 7.058 16.857 -12.549 1.00 70.19 203 ILE A N 1
ATOM 1619 C CA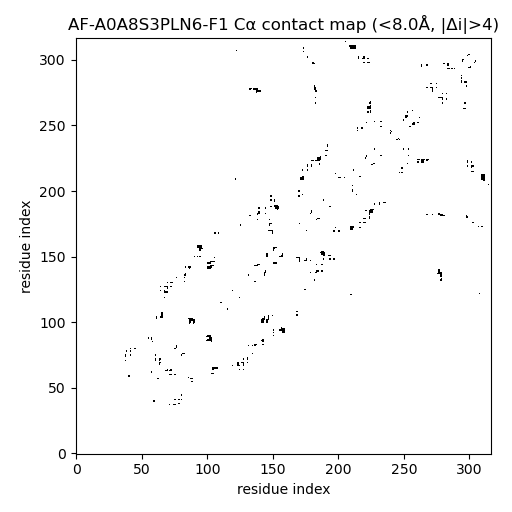 . ILE A 1 203 ? 6.898 17.958 -13.513 1.00 70.19 203 ILE A CA 1
ATOM 1620 C C . ILE A 1 203 ? 5.718 18.860 -13.128 1.00 70.19 203 ILE A C 1
ATOM 1622 O O . ILE A 1 203 ? 5.862 20.082 -13.113 1.00 70.19 203 ILE A O 1
ATOM 1626 N N . PHE A 1 204 ? 4.563 18.276 -12.795 1.00 66.88 204 PHE A N 1
ATOM 1627 C CA . PHE A 1 204 ? 3.328 19.037 -12.563 1.00 66.88 204 PHE A CA 1
ATOM 1628 C C . PHE A 1 204 ? 3.134 19.498 -11.113 1.00 66.88 204 PHE A C 1
ATOM 1630 O O . PHE A 1 204 ? 2.383 20.438 -10.871 1.00 66.88 204 PHE A O 1
ATOM 1637 N N . SER A 1 205 ? 3.809 18.869 -10.147 1.00 63.69 205 SER A N 1
ATOM 1638 C CA . SER A 1 205 ? 3.619 19.112 -8.710 1.00 63.69 205 SER A CA 1
ATOM 1639 C C . SER A 1 205 ? 4.845 19.714 -8.020 1.00 63.69 205 SER A C 1
ATOM 1641 O O . SER A 1 205 ? 5.032 19.501 -6.824 1.00 63.69 205 SER A O 1
ATOM 1643 N N . ARG A 1 206 ? 5.651 20.530 -8.722 1.00 56.12 206 ARG A N 1
ATOM 1644 C CA . ARG A 1 206 ? 6.853 21.207 -8.170 1.00 56.12 206 ARG A CA 1
ATOM 1645 C C . ARG A 1 206 ? 6.619 22.028 -6.886 1.00 56.12 206 ARG A C 1
ATOM 1647 O O . ARG A 1 206 ? 7.582 22.430 -6.246 1.00 56.12 206 ARG A O 1
ATOM 1654 N N . GLN A 1 207 ? 5.367 22.281 -6.504 1.00 60.53 207 GLN A N 1
ATOM 1655 C CA . GLN A 1 207 ? 4.990 23.026 -5.296 1.00 60.53 207 GLN A CA 1
ATOM 1656 C C . GLN A 1 207 ? 4.287 22.180 -4.219 1.00 60.53 207 GLN A C 1
ATOM 1658 O O . GLN A 1 207 ? 3.946 22.713 -3.165 1.00 60.53 207 GLN A O 1
ATOM 1663 N N . ASN A 1 208 ? 4.047 20.884 -4.446 1.00 62.75 208 ASN A N 1
ATOM 1664 C CA . ASN A 1 208 ? 3.365 20.053 -3.457 1.00 62.75 208 ASN A CA 1
ATOM 1665 C C . ASN A 1 208 ? 4.362 19.468 -2.458 1.00 62.75 208 ASN A C 1
ATOM 1667 O O . ASN A 1 208 ? 5.263 18.719 -2.828 1.00 62.75 208 ASN A O 1
ATOM 1671 N N . ASN A 1 209 ? 4.123 19.720 -1.170 1.00 66.12 209 ASN A N 1
ATOM 1672 C CA . ASN A 1 209 ? 4.933 19.217 -0.056 1.00 66.12 209 ASN A CA 1
ATOM 1673 C C . ASN A 1 209 ? 4.812 17.691 0.171 1.00 66.12 209 ASN A C 1
ATOM 1675 O O . ASN A 1 209 ? 5.029 17.209 1.274 1.00 66.12 209 ASN A O 1
ATOM 1679 N N . TYR A 1 210 ? 4.377 16.931 -0.832 1.00 71.38 210 TYR A N 1
ATOM 1680 C CA . TYR A 1 210 ? 3.930 15.538 -0.692 1.00 71.38 210 TYR A CA 1
ATOM 1681 C C . TYR A 1 210 ? 4.588 14.609 -1.714 1.00 71.38 210 TYR A C 1
ATOM 1683 O O . TYR A 1 210 ? 4.294 13.411 -1.765 1.00 71.38 210 TYR A O 1
ATOM 1691 N N . CYS A 1 211 ? 5.456 15.179 -2.552 1.00 78.56 211 CYS A N 1
ATOM 1692 C CA . CYS A 1 211 ? 6.365 14.433 -3.397 1.00 78.56 211 CYS A CA 1
ATOM 1693 C C . CYS A 1 211 ? 7.459 13.832 -2.519 1.00 78.56 211 CYS A C 1
ATOM 1695 O O . CYS A 1 211 ? 8.093 14.542 -1.739 1.00 78.56 211 CYS A O 1
ATOM 1697 N N . VAL A 1 212 ? 7.698 12.543 -2.712 1.00 81.56 212 VAL A N 1
ATOM 1698 C CA . VAL A 1 212 ? 8.904 11.879 -2.228 1.00 81.56 212 VAL A CA 1
ATOM 1699 C C . VAL A 1 212 ? 9.955 12.012 -3.320 1.00 81.56 212 VAL A C 1
ATOM 1701 O O . VAL A 1 212 ? 9.601 11.989 -4.502 1.00 81.56 212 VAL A O 1
ATOM 1704 N N . ASP A 1 213 ? 11.217 12.196 -2.942 1.00 83.25 213 ASP A N 1
ATOM 1705 C CA . ASP A 1 213 ? 12.303 12.234 -3.911 1.00 83.25 213 ASP A CA 1
ATOM 1706 C C . ASP A 1 213 ? 12.381 10.919 -4.698 1.00 83.25 213 ASP A C 1
ATOM 1708 O O . ASP A 1 213 ? 11.990 9.842 -4.223 1.00 83.25 213 ASP A O 1
ATOM 1712 N N . ASP A 1 214 ? 12.891 11.014 -5.927 1.00 82.88 214 ASP A N 1
ATOM 1713 C CA . ASP A 1 214 ? 12.794 9.889 -6.843 1.00 82.88 214 ASP A CA 1
ATOM 1714 C C . ASP A 1 214 ? 13.546 8.651 -6.353 1.00 82.88 214 ASP A C 1
ATOM 1716 O O . ASP A 1 214 ? 13.112 7.513 -6.561 1.00 82.88 214 ASP A O 1
ATOM 1720 N N . LYS A 1 215 ? 14.656 8.903 -5.659 1.00 85.06 215 LYS A N 1
ATOM 1721 C CA . LYS A 1 215 ? 15.558 7.898 -5.124 1.00 85.06 215 LYS A CA 1
ATOM 1722 C C . LYS A 1 215 ? 14.854 7.101 -4.022 1.00 85.06 215 LYS A C 1
ATOM 1724 O O . LYS A 1 215 ? 14.767 5.877 -4.119 1.00 85.06 215 LYS A O 1
ATOM 1729 N N . THR A 1 216 ? 14.291 7.770 -3.021 1.00 87.38 216 THR A N 1
ATOM 1730 C CA . THR A 1 216 ? 13.584 7.131 -1.900 1.00 87.38 216 THR A CA 1
ATOM 1731 C C . THR A 1 216 ? 12.391 6.315 -2.376 1.00 87.38 216 THR A C 1
ATOM 1733 O O . THR A 1 216 ? 12.195 5.182 -1.926 1.00 87.38 216 THR A O 1
ATOM 1736 N N . PHE A 1 217 ? 11.614 6.841 -3.324 1.00 89.31 217 PHE A N 1
ATOM 1737 C CA . PHE A 1 217 ? 10.459 6.121 -3.847 1.00 89.31 217 PHE A CA 1
ATOM 1738 C C . PHE A 1 217 ? 10.866 4.835 -4.578 1.00 89.31 217 PHE A C 1
ATOM 1740 O O . PHE A 1 217 ? 10.361 3.760 -4.249 1.00 89.31 217 PHE A O 1
ATOM 1747 N N . VAL A 1 218 ? 11.811 4.915 -5.525 1.00 89.44 218 VAL A N 1
ATOM 1748 C CA . VAL A 1 218 ? 12.279 3.737 -6.274 1.00 89.44 218 VAL A CA 1
ATOM 1749 C C . VAL A 1 218 ? 12.926 2.726 -5.331 1.00 89.44 218 VAL A C 1
ATOM 1751 O O . VAL A 1 218 ? 12.620 1.539 -5.412 1.00 89.44 218 VAL A O 1
ATOM 1754 N N . ALA A 1 219 ? 13.763 3.174 -4.393 1.00 90.88 219 ALA A N 1
ATOM 1755 C CA . ALA A 1 219 ? 14.375 2.288 -3.410 1.00 90.88 219 ALA A CA 1
ATOM 1756 C C . ALA A 1 219 ? 13.318 1.568 -2.557 1.00 90.88 219 ALA A C 1
ATOM 1758 O O . ALA A 1 219 ? 13.441 0.366 -2.328 1.00 90.88 219 ALA A O 1
ATOM 1759 N N . THR A 1 220 ? 12.258 2.266 -2.133 1.00 93.12 220 THR A N 1
ATOM 1760 C CA . THR A 1 220 ? 11.150 1.675 -1.365 1.00 93.12 220 THR A CA 1
ATOM 1761 C C . THR A 1 220 ? 10.363 0.670 -2.203 1.00 93.12 220 THR A C 1
ATOM 1763 O O . THR A 1 220 ? 10.067 -0.427 -1.730 1.00 93.12 220 THR A O 1
ATOM 1766 N N . PHE A 1 221 ? 10.066 1.008 -3.460 1.00 92.88 221 PHE A N 1
ATOM 1767 C CA . PHE A 1 221 ? 9.363 0.132 -4.398 1.00 92.88 221 PHE A CA 1
ATOM 1768 C C . PHE A 1 221 ? 10.133 -1.170 -4.645 1.00 92.88 221 PHE A C 1
ATOM 1770 O O . PHE A 1 221 ? 9.563 -2.258 -4.552 1.00 92.88 221 PHE A O 1
ATOM 1777 N N . LEU A 1 222 ? 11.446 -1.074 -4.871 1.00 92.75 222 LEU A N 1
ATOM 1778 C CA . LEU A 1 222 ? 12.315 -2.241 -5.001 1.00 92.75 222 LEU A CA 1
ATOM 1779 C C . LEU A 1 222 ? 12.365 -3.017 -3.683 1.00 92.75 222 LEU A C 1
ATOM 1781 O O . LEU A 1 222 ? 12.091 -4.214 -3.671 1.00 92.75 222 LEU A O 1
ATOM 1785 N N . ALA A 1 223 ? 12.626 -2.347 -2.555 1.00 93.94 223 ALA A N 1
ATOM 1786 C CA . ALA A 1 223 ? 12.698 -2.958 -1.227 1.00 93.94 223 ALA A CA 1
ATOM 1787 C C . ALA A 1 223 ? 11.407 -3.672 -0.790 1.00 93.94 223 ALA A C 1
ATOM 1789 O O . ALA A 1 223 ? 11.486 -4.623 -0.011 1.00 93.94 223 ALA A O 1
ATOM 1790 N N . ALA A 1 224 ? 10.242 -3.266 -1.301 1.00 94.88 224 ALA A N 1
ATOM 1791 C CA . ALA A 1 224 ? 8.969 -3.949 -1.078 1.00 94.88 224 ALA A CA 1
ATOM 1792 C C . ALA A 1 224 ? 8.895 -5.344 -1.736 1.00 94.88 224 ALA A C 1
ATOM 1794 O O . ALA A 1 224 ? 8.015 -6.139 -1.378 1.00 94.88 224 ALA A O 1
ATOM 1795 N N . GLY A 1 225 ? 9.842 -5.652 -2.629 1.00 94.12 225 GLY A N 1
ATOM 1796 C CA . GLY A 1 225 ? 10.041 -6.954 -3.257 1.00 94.12 225 GLY A CA 1
ATOM 1797 C C . GLY A 1 225 ? 9.687 -6.991 -4.740 1.00 94.12 225 GLY A C 1
ATOM 1798 O O . GLY A 1 225 ? 9.095 -7.972 -5.180 1.00 94.12 225 GLY A O 1
ATOM 1799 N N . TYR A 1 226 ? 9.979 -5.924 -5.491 1.00 93.12 226 TYR A N 1
ATOM 1800 C CA . TYR A 1 226 ? 9.763 -5.912 -6.940 1.00 93.12 226 TYR A CA 1
ATOM 1801 C C . TYR A 1 226 ? 10.806 -6.774 -7.661 1.00 93.12 226 TYR A C 1
ATOM 1803 O O . TYR A 1 226 ? 12.008 -6.582 -7.476 1.00 93.12 226 TYR A O 1
ATOM 1811 N N . ASP A 1 227 ? 10.344 -7.669 -8.530 1.00 91.19 227 ASP A N 1
ATOM 1812 C CA . ASP A 1 227 ? 11.184 -8.529 -9.358 1.00 91.19 227 ASP A CA 1
ATOM 1813 C C . ASP A 1 227 ? 11.665 -7.748 -10.589 1.00 91.19 227 ASP A C 1
ATOM 1815 O O . ASP A 1 227 ? 10.992 -7.675 -11.625 1.00 91.19 227 ASP A O 1
ATOM 1819 N N . LEU A 1 228 ? 12.840 -7.125 -10.458 1.00 90.00 228 LEU A N 1
ATOM 1820 C CA . LEU A 1 228 ? 13.435 -6.309 -11.512 1.00 90.00 228 LEU A CA 1
ATOM 1821 C C . LEU A 1 228 ? 13.873 -7.180 -12.698 1.00 90.00 228 LEU A C 1
ATOM 1823 O O . LEU A 1 228 ? 14.733 -8.050 -12.572 1.00 90.00 228 LEU A O 1
ATOM 1827 N N . THR A 1 229 ? 13.292 -6.931 -13.871 1.00 90.56 229 THR A N 1
ATOM 1828 C CA . THR A 1 229 ? 13.652 -7.645 -15.104 1.00 90.56 229 THR A CA 1
ATOM 1829 C C . THR A 1 229 ? 14.765 -6.929 -15.875 1.00 90.56 229 THR A C 1
ATOM 1831 O O . THR A 1 229 ? 14.995 -5.732 -15.702 1.00 90.56 229 THR A O 1
ATOM 1834 N N . VAL A 1 230 ? 15.421 -7.632 -16.806 1.00 88.88 230 VAL A N 1
ATOM 1835 C CA . VAL A 1 230 ? 16.386 -7.011 -17.739 1.00 88.88 230 VAL A CA 1
ATOM 1836 C C . VAL A 1 230 ? 15.732 -5.890 -18.554 1.00 88.88 230 VAL A C 1
ATOM 1838 O O . VAL A 1 230 ? 16.340 -4.849 -18.779 1.00 88.88 230 VAL A O 1
ATOM 1841 N N . ALA A 1 231 ? 14.467 -6.060 -18.947 1.00 90.19 231 ALA A N 1
ATOM 1842 C CA . ALA A 1 231 ? 13.717 -5.028 -19.656 1.00 90.19 231 ALA A CA 1
ATOM 1843 C C . ALA A 1 231 ? 13.467 -3.786 -18.783 1.00 90.19 231 ALA A C 1
ATOM 1845 O O . ALA A 1 231 ? 13.584 -2.663 -19.273 1.00 90.19 231 ALA A O 1
ATOM 1846 N N . ASP A 1 232 ? 13.162 -3.981 -17.497 1.00 89.94 232 ASP A N 1
ATOM 1847 C CA . ASP A 1 232 ? 12.986 -2.889 -16.538 1.00 89.94 232 ASP A CA 1
ATOM 1848 C C . ASP A 1 232 ? 14.293 -2.113 -16.331 1.00 89.94 232 ASP A C 1
ATOM 1850 O O . ASP A 1 232 ? 14.271 -0.882 -16.350 1.00 89.94 232 ASP A O 1
ATOM 1854 N N . MET A 1 233 ? 15.426 -2.818 -16.209 1.00 87.50 233 MET A N 1
ATOM 1855 C CA . MET A 1 233 ? 16.757 -2.204 -16.126 1.00 87.50 233 MET A CA 1
ATOM 1856 C C . MET A 1 233 ? 17.083 -1.406 -17.383 1.00 87.50 233 MET A C 1
ATOM 1858 O O . MET A 1 233 ? 17.351 -0.216 -17.282 1.00 87.50 233 MET A O 1
ATOM 1862 N N . ASN A 1 234 ? 16.961 -2.008 -18.569 1.00 87.94 234 ASN A N 1
ATOM 1863 C CA . ASN A 1 234 ? 17.229 -1.320 -19.833 1.00 87.94 234 ASN A CA 1
ATOM 1864 C C . ASN A 1 234 ? 16.349 -0.075 -19.995 1.00 87.94 234 ASN A C 1
ATOM 1866 O O . ASN A 1 234 ? 16.798 0.951 -20.502 1.00 87.94 234 ASN A O 1
ATOM 1870 N N . ARG A 1 235 ? 15.079 -0.146 -19.582 1.00 85.69 235 ARG A N 1
ATOM 1871 C CA . ARG A 1 235 ? 14.177 1.006 -19.630 1.00 85.69 235 ARG A CA 1
ATOM 1872 C C . ARG A 1 235 ? 14.609 2.092 -18.651 1.00 85.69 235 ARG A C 1
ATOM 1874 O O . ARG A 1 235 ? 14.690 3.245 -19.056 1.00 85.69 235 ARG A O 1
ATOM 1881 N N . TYR A 1 236 ? 14.905 1.729 -17.403 1.00 84.94 236 TYR A N 1
ATOM 1882 C CA . TYR A 1 236 ? 15.415 2.668 -16.406 1.00 84.94 236 TYR A CA 1
ATOM 1883 C C . TYR A 1 236 ? 16.699 3.338 -16.892 1.00 84.94 236 TYR A C 1
ATOM 1885 O O . TYR A 1 236 ? 16.808 4.560 -16.843 1.00 84.94 236 TYR A O 1
ATOM 1893 N N . GLU A 1 237 ? 17.636 2.555 -17.427 1.00 84.25 237 GLU A N 1
ATOM 1894 C CA . GLU A 1 237 ? 18.899 3.063 -17.941 1.00 84.25 237 GLU A CA 1
ATOM 1895 C C . GLU A 1 237 ? 18.665 4.063 -19.082 1.00 84.25 237 GLU A C 1
ATOM 1897 O O . GLU A 1 237 ? 19.149 5.190 -19.037 1.00 84.25 237 GLU A O 1
ATOM 1902 N N . ASN A 1 238 ? 17.835 3.710 -20.066 1.00 85.06 238 ASN A N 1
ATOM 1903 C CA . ASN A 1 238 ? 17.502 4.602 -21.179 1.00 85.06 238 ASN A CA 1
ATOM 1904 C C . ASN A 1 238 ? 16.799 5.893 -20.741 1.00 85.06 238 ASN A C 1
ATOM 1906 O O . ASN A 1 238 ? 17.023 6.951 -21.335 1.00 85.06 238 ASN A O 1
ATOM 1910 N N . ASP A 1 239 ? 15.939 5.797 -19.729 1.00 81.06 239 ASP A N 1
ATOM 1911 C CA . ASP A 1 239 ? 15.153 6.914 -19.227 1.00 81.06 239 ASP A CA 1
ATOM 1912 C C . ASP A 1 239 ? 16.000 7.854 -18.344 1.00 81.06 239 ASP A C 1
ATOM 1914 O O . ASP A 1 239 ? 15.749 9.062 -18.373 1.00 81.06 239 ASP A O 1
ATOM 1918 N N . TYR A 1 240 ? 16.969 7.349 -17.561 1.00 73.38 240 TYR A N 1
ATOM 1919 C CA . TYR A 1 240 ? 17.750 8.112 -16.562 1.00 73.38 240 TYR A CA 1
ATOM 1920 C C . TYR A 1 240 ? 19.209 8.412 -16.958 1.00 73.38 240 TYR A C 1
ATOM 1922 O O . TYR A 1 240 ? 19.711 9.479 -16.615 1.00 73.38 240 TYR A O 1
ATOM 1930 N N . PHE A 1 241 ? 19.905 7.570 -17.729 1.00 70.19 241 PHE A N 1
ATOM 1931 C CA . PHE A 1 241 ? 21.285 7.895 -18.139 1.00 70.19 241 PHE A CA 1
ATOM 1932 C C . PHE A 1 241 ? 21.338 9.069 -19.115 1.00 70.19 241 PHE A C 1
ATOM 1934 O O . PHE A 1 241 ? 22.297 9.839 -19.108 1.00 70.19 241 PHE A O 1
ATOM 1941 N N . LYS A 1 242 ? 20.284 9.274 -19.913 1.00 70.06 242 LYS A N 1
ATOM 1942 C CA . LYS A 1 242 ? 20.201 10.432 -20.815 1.00 70.06 242 LYS A CA 1
ATOM 1943 C C . LYS A 1 242 ? 20.173 11.771 -20.073 1.00 70.06 242 LYS A C 1
ATOM 1945 O O . LYS A 1 242 ? 20.512 12.780 -20.680 1.00 70.06 242 LYS A O 1
ATOM 1950 N N . SER A 1 243 ? 19.800 11.795 -18.790 1.00 68.62 243 SER A N 1
ATOM 1951 C CA . SER A 1 243 ? 19.842 13.017 -17.977 1.00 68.62 243 SER A CA 1
ATOM 1952 C C . SER A 1 243 ? 21.197 13.281 -17.311 1.00 68.62 243 SER A C 1
ATOM 1954 O O . SER A 1 243 ? 21.326 14.295 -16.634 1.00 68.62 243 SER A O 1
ATOM 1956 N N . GLY A 1 244 ? 22.203 12.411 -17.487 1.00 72.00 244 GLY A N 1
ATOM 1957 C CA . GLY A 1 244 ? 23.538 12.587 -16.894 1.00 72.00 244 GLY A CA 1
ATOM 1958 C C . GLY A 1 244 ? 23.575 12.463 -15.366 1.00 72.00 244 GLY A C 1
ATOM 1959 O O . GLY A 1 244 ? 24.579 12.793 -14.741 1.00 72.00 244 GLY A O 1
ATOM 1960 N N . THR A 1 245 ? 22.483 12.003 -14.757 1.00 66.31 245 THR A N 1
ATOM 1961 C CA . THR A 1 245 ? 22.364 11.781 -13.319 1.00 66.31 245 THR A CA 1
ATOM 1962 C C . THR A 1 245 ? 22.706 10.329 -13.012 1.00 66.31 245 THR A C 1
ATOM 1964 O O . THR A 1 245 ? 21.954 9.411 -13.335 1.00 66.31 245 THR A O 1
ATOM 1967 N N . ASP A 1 246 ? 23.874 10.118 -12.412 1.00 64.31 246 ASP A N 1
ATOM 1968 C CA . ASP A 1 246 ? 24.318 8.794 -11.987 1.00 64.31 246 ASP A CA 1
ATOM 1969 C C . ASP A 1 246 ? 23.472 8.344 -10.784 1.00 64.31 246 ASP A C 1
ATOM 1971 O O . ASP A 1 246 ? 23.595 8.882 -9.680 1.00 64.31 246 ASP A O 1
ATOM 1975 N N . TYR A 1 247 ? 22.541 7.412 -11.002 1.00 65.75 247 TYR A N 1
ATOM 1976 C CA . TYR A 1 247 ? 21.687 6.882 -9.939 1.00 65.75 247 TYR A CA 1
ATOM 1977 C C . TYR A 1 247 ? 22.192 5.506 -9.482 1.00 65.75 247 TYR A C 1
ATOM 1979 O O . TYR A 1 247 ? 21.915 4.497 -10.135 1.00 65.75 247 TYR A O 1
ATOM 1987 N N . PRO A 1 248 ? 22.843 5.409 -8.306 1.00 66.69 248 PRO A N 1
ATOM 1988 C CA . PRO A 1 248 ? 23.401 4.152 -7.801 1.00 66.69 248 PRO A CA 1
ATOM 1989 C C . PRO A 1 248 ? 22.349 3.114 -7.383 1.00 66.69 248 PRO A C 1
ATOM 1991 O O . PRO A 1 248 ? 22.701 1.974 -7.098 1.00 66.69 248 PRO A O 1
ATOM 1994 N N . ILE A 1 249 ? 21.055 3.459 -7.369 1.00 70.69 249 ILE A N 1
ATOM 1995 C CA . ILE A 1 249 ? 19.998 2.547 -6.909 1.00 70.69 249 ILE A CA 1
ATOM 1996 C C . ILE A 1 249 ? 19.976 1.242 -7.700 1.00 70.69 249 ILE A C 1
ATOM 1998 O O . ILE A 1 249 ? 19.862 0.175 -7.104 1.00 70.69 249 ILE A O 1
ATOM 2002 N N . VAL A 1 250 ? 20.093 1.281 -9.028 1.00 67.88 250 VAL A N 1
ATOM 2003 C CA . VAL A 1 250 ? 20.034 0.033 -9.806 1.00 67.88 250 VAL A CA 1
ATOM 2004 C C . VAL A 1 250 ? 21.255 -0.839 -9.528 1.00 67.88 250 VAL A C 1
ATOM 2006 O O . VAL A 1 250 ? 21.145 -2.061 -9.550 1.00 67.88 250 VAL A O 1
ATOM 2009 N N . ASN A 1 251 ? 22.388 -0.250 -9.152 1.00 70.25 251 ASN A N 1
ATOM 2010 C CA . ASN A 1 251 ? 23.554 -1.024 -8.737 1.00 70.25 251 ASN A CA 1
ATOM 2011 C C . ASN A 1 251 ? 23.324 -1.726 -7.389 1.00 70.25 251 ASN A C 1
ATOM 2013 O O . ASN A 1 251 ? 23.777 -2.854 -7.208 1.00 70.25 251 ASN A O 1
ATOM 2017 N N . ASP A 1 252 ? 22.566 -1.113 -6.476 1.00 71.00 252 ASP A N 1
ATOM 2018 C CA . ASP A 1 252 ? 22.245 -1.714 -5.177 1.00 71.00 252 ASP A CA 1
ATOM 2019 C C . ASP A 1 252 ? 21.201 -2.843 -5.254 1.00 71.00 252 ASP A C 1
ATOM 2021 O O . ASP A 1 252 ? 21.210 -3.739 -4.402 1.00 71.00 252 ASP A O 1
ATOM 2025 N N . PHE A 1 253 ? 20.327 -2.831 -6.268 1.00 70.12 253 PHE A N 1
ATOM 2026 C CA . PHE A 1 253 ? 19.193 -3.762 -6.371 1.00 70.12 253 PHE A CA 1
ATOM 2027 C C . PHE A 1 253 ? 19.187 -4.677 -7.613 1.00 70.12 253 PHE A C 1
ATOM 2029 O O . PHE A 1 253 ? 18.523 -5.708 -7.580 1.00 70.12 253 PHE A O 1
ATOM 2036 N N . GLY A 1 254 ? 19.876 -4.331 -8.705 1.00 62.22 254 GLY A N 1
ATOM 2037 C CA . GLY A 1 254 ? 19.541 -4.833 -10.045 1.00 62.22 254 GLY A CA 1
ATOM 2038 C C . GLY A 1 254 ? 20.346 -6.015 -10.585 1.00 62.22 254 GLY A C 1
ATOM 2039 O O . GLY A 1 254 ? 19.761 -6.899 -11.201 1.00 62.22 254 GLY A O 1
ATOM 2040 N N . ARG A 1 255 ? 21.669 -6.076 -10.383 1.00 68.56 255 ARG A N 1
ATOM 2041 C CA . ARG A 1 255 ? 22.477 -7.134 -11.038 1.00 68.56 255 ARG A CA 1
ATOM 2042 C C . ARG A 1 255 ? 22.536 -8.434 -10.248 1.00 68.56 255 ARG A C 1
ATOM 2044 O O . ARG A 1 255 ? 22.398 -9.507 -10.825 1.00 68.56 255 ARG A O 1
ATOM 2051 N N . THR A 1 256 ? 22.681 -8.326 -8.934 1.00 75.44 256 THR A N 1
ATOM 2052 C CA . THR A 1 256 ? 22.629 -9.472 -8.029 1.00 75.44 256 THR A CA 1
ATOM 2053 C C . THR A 1 256 ? 22.014 -8.990 -6.723 1.00 75.44 256 THR A C 1
ATOM 2055 O O . THR A 1 256 ? 22.701 -8.310 -5.954 1.00 75.44 256 THR A O 1
ATOM 2058 N N . PRO A 1 257 ? 20.724 -9.268 -6.458 1.00 79.94 257 PRO A N 1
ATOM 2059 C CA . PRO A 1 257 ? 20.103 -8.811 -5.228 1.00 79.94 257 PRO A CA 1
ATOM 2060 C C . PRO A 1 257 ? 20.873 -9.398 -4.045 1.00 79.94 257 PRO A C 1
ATOM 2062 O O . PRO A 1 257 ? 21.120 -10.604 -3.969 1.00 79.94 257 PRO A O 1
ATOM 2065 N N . ARG A 1 258 ? 21.281 -8.534 -3.111 1.00 87.44 258 ARG A N 1
ATOM 2066 C CA . ARG A 1 258 ? 21.983 -8.976 -1.900 1.00 87.44 258 ARG A CA 1
ATOM 2067 C C . ARG A 1 258 ? 21.105 -9.983 -1.155 1.00 87.44 258 ARG A C 1
ATOM 2069 O O . ARG A 1 258 ? 19.885 -9.818 -1.110 1.00 87.44 258 ARG A O 1
ATOM 2076 N N . LEU A 1 259 ? 21.715 -10.962 -0.482 1.00 92.25 259 LEU A N 1
ATOM 2077 C CA . LEU A 1 259 ? 20.990 -11.955 0.327 1.00 92.25 259 LEU A CA 1
ATOM 2078 C C . LEU A 1 259 ? 19.976 -11.299 1.283 1.00 92.25 259 LEU A C 1
ATOM 2080 O O . LEU A 1 259 ? 18.850 -11.767 1.412 1.00 92.25 259 LEU A O 1
ATOM 2084 N N . LYS A 1 260 ? 20.351 -10.159 1.881 1.00 91.31 260 LYS A N 1
ATOM 2085 C CA . LYS A 1 260 ? 19.481 -9.333 2.732 1.00 91.31 260 LYS A CA 1
ATOM 2086 C C . LYS A 1 260 ? 18.170 -8.950 2.022 1.00 91.31 260 LYS A C 1
ATOM 2088 O O . LYS A 1 260 ? 17.096 -9.078 2.600 1.00 91.31 260 LYS A O 1
ATOM 2093 N N . HIS A 1 261 ? 18.251 -8.501 0.771 1.00 90.12 261 HIS A N 1
ATOM 2094 C CA . HIS A 1 261 ? 17.092 -8.118 -0.033 1.00 90.12 261 HIS A CA 1
ATOM 2095 C C . HIS A 1 261 ? 16.221 -9.328 -0.388 1.00 90.12 261 HIS A C 1
ATOM 2097 O O . HIS A 1 261 ? 15.016 -9.294 -0.160 1.00 90.12 261 HIS A O 1
ATOM 2103 N N . LEU A 1 262 ? 16.836 -10.417 -0.862 1.00 92.25 262 LEU A N 1
ATOM 2104 C CA . LEU A 1 262 ? 16.126 -11.662 -1.170 1.00 92.25 262 LEU A CA 1
ATOM 2105 C C . LEU A 1 262 ? 15.366 -12.197 0.049 1.00 92.25 262 LEU A C 1
ATOM 2107 O O . LEU A 1 262 ? 14.187 -12.532 -0.059 1.00 92.25 262 LEU A O 1
ATOM 2111 N N . ALA A 1 263 ? 16.010 -12.208 1.219 1.00 95.75 263 ALA A N 1
ATOM 2112 C CA . ALA A 1 263 ? 15.380 -12.605 2.471 1.00 95.75 263 ALA A CA 1
ATOM 2113 C C . ALA A 1 263 ? 14.169 -11.720 2.799 1.00 95.75 263 ALA A C 1
ATOM 2115 O O . ALA A 1 263 ? 13.095 -12.243 3.096 1.00 95.75 263 ALA A O 1
ATOM 2116 N N . ARG A 1 264 ? 14.299 -10.390 2.679 1.00 95.94 264 ARG A N 1
ATOM 2117 C CA . ARG A 1 264 ? 13.178 -9.458 2.883 1.00 95.94 264 ARG A CA 1
ATOM 2118 C C . ARG A 1 264 ? 11.997 -9.792 1.978 1.00 95.94 264 ARG A C 1
ATOM 2120 O O . ARG A 1 264 ? 10.873 -9.899 2.463 1.00 95.94 264 ARG A O 1
ATOM 2127 N N . THR A 1 265 ? 12.254 -9.948 0.681 1.00 94.75 265 THR A N 1
ATOM 2128 C CA . THR A 1 265 ? 11.229 -10.209 -0.333 1.00 94.75 265 THR A CA 1
ATOM 2129 C C . THR A 1 265 ? 10.491 -11.508 -0.039 1.00 94.75 265 THR A C 1
ATOM 2131 O O . THR A 1 265 ? 9.261 -11.512 -0.003 1.00 94.75 265 THR A O 1
ATOM 2134 N N . GLN A 1 266 ? 11.220 -12.591 0.249 1.00 96.31 266 GLN A N 1
ATOM 2135 C CA . GLN A 1 266 ? 10.615 -13.891 0.548 1.00 96.31 266 GLN A CA 1
ATOM 2136 C C . GLN A 1 266 ? 9.806 -13.870 1.849 1.00 96.31 266 GLN A C 1
ATOM 2138 O O . GLN A 1 266 ? 8.668 -14.337 1.866 1.00 96.31 266 GLN A O 1
ATOM 2143 N N . ILE A 1 267 ? 10.336 -13.261 2.916 1.00 97.31 267 ILE A N 1
ATOM 2144 C CA . ILE A 1 267 ? 9.621 -13.140 4.195 1.00 97.31 267 ILE A CA 1
ATOM 2145 C C . ILE A 1 267 ? 8.344 -12.315 4.016 1.00 97.31 267 ILE A C 1
ATOM 2147 O O . ILE A 1 267 ? 7.271 -12.753 4.422 1.00 97.31 267 ILE A O 1
ATOM 2151 N N . ARG A 1 268 ? 8.421 -11.146 3.367 1.00 97.19 268 ARG A N 1
ATOM 2152 C CA . ARG A 1 268 ? 7.243 -10.298 3.129 1.00 97.19 268 ARG A CA 1
ATOM 2153 C C . ARG A 1 268 ? 6.207 -11.002 2.255 1.00 97.19 268 ARG A C 1
ATOM 2155 O O . ARG A 1 268 ? 5.024 -10.926 2.567 1.00 97.19 268 ARG A O 1
ATOM 2162 N N . LYS A 1 269 ? 6.630 -11.717 1.206 1.00 95.62 269 LYS A N 1
ATOM 2163 C CA . LYS A 1 269 ? 5.737 -12.525 0.359 1.00 95.62 269 LYS A CA 1
ATOM 2164 C C . LYS A 1 269 ? 5.009 -13.596 1.170 1.00 95.62 269 LYS A C 1
ATOM 2166 O O . LYS A 1 269 ? 3.797 -13.738 1.033 1.00 95.62 269 LYS A O 1
ATOM 2171 N N . HIS A 1 270 ? 5.725 -14.302 2.042 1.00 97.06 270 HIS A N 1
ATOM 2172 C CA . HIS A 1 270 ? 5.124 -15.298 2.922 1.00 97.06 270 HIS A CA 1
ATOM 2173 C C . HIS A 1 270 ? 4.132 -14.668 3.911 1.00 97.06 270 HIS A C 1
ATOM 2175 O O . HIS A 1 270 ? 3.007 -15.144 4.024 1.00 97.06 270 HIS A O 1
ATOM 2181 N N . ILE A 1 271 ? 4.496 -13.552 4.556 1.00 97.19 271 ILE A N 1
ATOM 2182 C CA . ILE A 1 271 ? 3.605 -12.834 5.481 1.00 97.19 271 ILE A CA 1
ATOM 2183 C C . ILE A 1 271 ? 2.316 -12.393 4.775 1.00 97.19 271 ILE A C 1
ATOM 2185 O O . ILE A 1 271 ? 1.240 -12.607 5.323 1.00 97.19 271 ILE A O 1
ATOM 2189 N N . ARG A 1 272 ? 2.396 -11.835 3.557 1.00 94.81 272 ARG A N 1
ATOM 2190 C CA . ARG A 1 272 ? 1.204 -11.458 2.769 1.00 94.81 272 ARG A CA 1
ATOM 2191 C C . ARG A 1 272 ? 0.277 -12.648 2.531 1.00 94.81 272 ARG A C 1
ATOM 2193 O O . ARG A 1 272 ? -0.920 -12.541 2.774 1.00 94.81 272 ARG A O 1
ATOM 2200 N N . SER A 1 273 ? 0.850 -13.782 2.121 1.00 93.50 273 SER A N 1
ATOM 2201 C CA . SER A 1 273 ? 0.099 -15.014 1.863 1.00 93.50 273 SER A CA 1
ATOM 2202 C C . SER A 1 273 ? -0.592 -15.557 3.114 1.00 93.50 273 SER A C 1
ATOM 2204 O O . SER A 1 273 ? -1.712 -16.043 3.014 1.00 93.50 273 SER A O 1
ATOM 2206 N N . VAL A 1 274 ? 0.064 -15.501 4.276 1.00 95.06 274 VAL A N 1
ATOM 2207 C CA . VAL A 1 274 ? -0.502 -15.982 5.549 1.00 95.06 274 VAL A CA 1
ATOM 2208 C C . VAL A 1 274 ? -1.553 -15.013 6.101 1.00 95.06 274 VAL A C 1
ATOM 2210 O O . VAL A 1 274 ? -2.475 -15.434 6.788 1.00 95.06 274 VAL A O 1
ATOM 2213 N N . ASN A 1 275 ? -1.435 -13.722 5.789 1.00 94.12 275 ASN A N 1
ATOM 2214 C CA . ASN A 1 275 ? -2.273 -12.653 6.331 1.00 94.12 275 ASN A CA 1
ATOM 2215 C C . ASN A 1 275 ? -3.403 -12.203 5.382 1.00 94.12 275 ASN A C 1
ATOM 2217 O O . ASN A 1 275 ? -3.916 -11.088 5.512 1.00 94.12 275 ASN A O 1
ATOM 2221 N N . GLU A 1 276 ? -3.749 -13.041 4.399 1.00 92.56 276 GLU A N 1
ATOM 2222 C CA . GLU A 1 276 ? -4.804 -12.801 3.401 1.00 92.56 276 GLU A CA 1
ATOM 2223 C C . GLU A 1 276 ? -4.720 -11.432 2.700 1.00 92.56 276 GLU A C 1
ATOM 2225 O O . GLU A 1 276 ? -5.734 -10.756 2.501 1.00 92.56 276 GLU A O 1
ATOM 2230 N N . ASP A 1 277 ? -3.506 -11.000 2.353 1.00 88.00 277 ASP A N 1
ATOM 2231 C CA . ASP A 1 277 ? -3.247 -9.709 1.705 1.00 88.00 277 ASP A CA 1
ATOM 2232 C C . ASP A 1 277 ? -3.688 -8.471 2.505 1.00 88.00 277 ASP A C 1
ATOM 2234 O O . ASP A 1 277 ? -3.821 -7.384 1.942 1.00 88.00 277 ASP A O 1
ATOM 2238 N N . THR A 1 278 ? -3.891 -8.588 3.818 1.00 92.38 278 THR A N 1
ATOM 2239 C CA . THR A 1 278 ? -4.061 -7.422 4.697 1.00 92.38 278 THR A CA 1
ATOM 2240 C C . THR A 1 278 ? -2.707 -6.857 5.146 1.00 92.38 278 THR A C 1
ATOM 2242 O O . THR A 1 278 ? -1.649 -7.435 4.874 1.00 92.38 278 THR A O 1
ATOM 2245 N N . SER A 1 279 ? -2.724 -5.709 5.835 1.00 94.88 279 SER A N 1
ATOM 2246 C CA . SER A 1 279 ? -1.527 -5.032 6.361 1.00 94.88 279 SER A CA 1
ATOM 2247 C C . SER A 1 279 ? -0.544 -5.999 7.034 1.00 94.88 279 SER A C 1
ATOM 2249 O O . SER A 1 279 ? -0.909 -6.682 7.984 1.00 94.88 279 SER A O 1
ATOM 2251 N N . VAL A 1 280 ? 0.722 -6.022 6.608 1.00 96.12 280 VAL A N 1
ATOM 2252 C CA . VAL A 1 280 ? 1.742 -6.949 7.149 1.00 96.12 280 VAL A CA 1
ATOM 2253 C C . VAL A 1 280 ? 2.262 -6.568 8.543 1.00 96.12 280 VAL A C 1
ATOM 2255 O O . VAL A 1 280 ? 2.921 -7.375 9.199 1.00 96.12 280 VAL A O 1
ATOM 2258 N N . PHE A 1 281 ? 1.986 -5.348 9.017 1.00 96.38 281 PHE A N 1
ATOM 2259 C CA . PHE A 1 281 ? 2.537 -4.819 10.271 1.00 96.38 281 PHE A CA 1
ATOM 2260 C C . PHE A 1 281 ? 2.146 -5.625 11.519 1.00 96.38 281 PHE A C 1
ATOM 2262 O O . PHE A 1 281 ? 3.061 -6.010 12.249 1.00 96.38 281 PHE A O 1
ATOM 2269 N N . PRO A 1 282 ? 0.861 -5.973 11.754 1.00 96.25 282 PRO A N 1
ATOM 2270 C CA . PRO A 1 282 ? 0.469 -6.736 12.938 1.00 96.25 282 PRO A CA 1
ATOM 2271 C C . PRO A 1 282 ? 1.160 -8.099 13.029 1.00 96.25 282 PRO A C 1
ATOM 2273 O O . PRO A 1 282 ? 1.432 -8.579 14.128 1.00 96.25 282 PRO A O 1
ATOM 2276 N N . VAL A 1 283 ? 1.462 -8.727 11.885 1.00 97.25 283 VAL A N 1
ATOM 2277 C CA . VAL A 1 283 ? 2.209 -9.990 11.847 1.00 97.25 283 VAL A CA 1
ATOM 2278 C C . VAL A 1 283 ? 3.677 -9.749 12.183 1.00 97.25 283 VAL A C 1
ATOM 2280 O O . VAL A 1 283 ? 4.205 -10.432 13.055 1.00 97.25 283 VAL A O 1
ATOM 2283 N N . ILE A 1 284 ? 4.320 -8.754 11.557 1.00 97.69 284 ILE A N 1
ATOM 2284 C CA . ILE A 1 284 ? 5.723 -8.396 11.833 1.00 97.69 284 ILE A CA 1
ATOM 2285 C C . ILE A 1 284 ? 5.931 -8.060 13.317 1.00 97.69 284 ILE A C 1
ATOM 2287 O O . ILE A 1 284 ? 6.925 -8.480 13.913 1.00 97.69 284 ILE A O 1
ATOM 2291 N N . ASP A 1 285 ? 4.991 -7.344 13.933 1.00 97.31 285 ASP A N 1
ATOM 2292 C CA . ASP A 1 285 ? 5.087 -6.939 15.337 1.00 97.31 285 ASP A CA 1
ATOM 2293 C C . ASP A 1 285 ? 5.043 -8.120 16.308 1.00 97.31 285 ASP A C 1
ATOM 2295 O O . ASP A 1 285 ? 5.740 -8.093 17.326 1.00 97.31 285 ASP A O 1
ATOM 2299 N N . LYS A 1 286 ? 4.323 -9.189 15.952 1.00 97.62 286 LYS A N 1
ATOM 2300 C CA . LYS A 1 286 ? 4.248 -10.435 16.728 1.00 97.62 286 LYS A CA 1
ATOM 2301 C C . LYS A 1 286 ? 5.473 -11.339 16.562 1.00 97.62 286 LYS A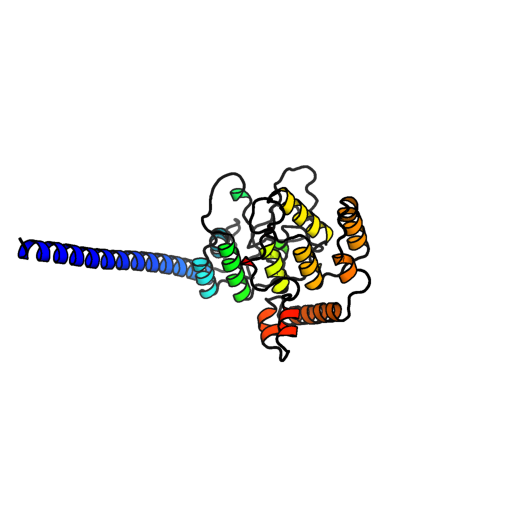 C 1
ATOM 2303 O O . LYS A 1 286 ? 5.656 -12.245 17.371 1.00 97.62 286 LYS A O 1
ATOM 2308 N N . LEU A 1 287 ? 6.317 -11.121 15.549 1.00 97.19 287 LEU A N 1
ATOM 2309 C CA . LEU A 1 287 ? 7.520 -11.932 15.351 1.00 97.19 287 LEU A CA 1
ATOM 2310 C C . LEU A 1 287 ? 8.512 -11.727 16.506 1.00 97.19 287 LEU A C 1
ATOM 2312 O O . LEU A 1 287 ? 8.761 -10.602 16.947 1.00 97.19 287 LEU A O 1
ATOM 2316 N N . THR A 1 288 ? 9.155 -12.804 16.951 1.00 97.88 288 THR A N 1
ATOM 2317 C CA . THR A 1 288 ? 10.240 -12.777 17.946 1.00 97.88 288 THR A CA 1
ATOM 2318 C C . THR A 1 288 ? 11.572 -12.393 17.290 1.00 97.88 288 THR A C 1
ATOM 2320 O O . THR A 1 288 ? 12.546 -13.140 17.328 1.00 97.88 288 THR A O 1
ATOM 2323 N N . LEU A 1 289 ? 11.594 -11.239 16.619 1.00 97.44 289 LEU A N 1
ATOM 2324 C CA . LEU A 1 289 ? 12.765 -10.682 15.940 1.00 97.44 289 LEU A CA 1
ATOM 2325 C C . LEU A 1 289 ? 13.259 -9.414 16.656 1.00 97.44 289 LEU A C 1
ATOM 2327 O O . LEU A 1 289 ? 12.435 -8.664 17.186 1.00 97.44 289 LEU A O 1
ATOM 2331 N N . PRO A 1 290 ? 14.572 -9.120 16.620 1.00 98.06 290 PRO A N 1
ATOM 2332 C CA . PRO A 1 290 ? 15.105 -7.817 17.012 1.00 98.06 290 PRO A CA 1
ATOM 2333 C C . PRO A 1 290 ? 14.415 -6.656 16.281 1.00 98.06 290 PRO A C 1
ATOM 2335 O O . PRO A 1 290 ? 14.088 -6.777 15.097 1.00 98.06 290 PRO A O 1
ATOM 2338 N N . THR A 1 291 ? 14.266 -5.507 16.951 1.00 97.19 291 THR A N 1
ATOM 2339 C CA . THR A 1 291 ? 13.606 -4.303 16.403 1.00 97.19 291 THR A CA 1
ATOM 2340 C C . THR A 1 291 ? 14.176 -3.893 15.048 1.00 97.19 291 THR A C 1
ATOM 2342 O O . THR A 1 291 ? 13.418 -3.680 14.112 1.00 97.19 291 THR A O 1
ATOM 2345 N N . ILE A 1 292 ? 15.502 -3.925 14.888 1.00 97.00 292 ILE A N 1
ATOM 2346 C CA . ILE A 1 292 ? 16.160 -3.579 13.619 1.00 97.00 292 ILE A CA 1
ATOM 2347 C C . ILE A 1 292 ? 15.726 -4.472 12.445 1.00 97.00 292 ILE A C 1
ATOM 2349 O O . ILE A 1 292 ? 15.643 -4.008 11.309 1.00 97.00 292 ILE A O 1
ATOM 2353 N N . LEU A 1 293 ? 15.416 -5.750 12.698 1.00 97.50 293 LEU A N 1
ATOM 2354 C CA . LEU A 1 293 ? 14.900 -6.653 11.669 1.00 97.50 293 LEU A CA 1
ATOM 2355 C C . LEU A 1 293 ? 13.409 -6.418 11.410 1.00 97.50 293 LEU A C 1
ATOM 2357 O O . LEU A 1 293 ? 12.979 -6.531 10.264 1.00 97.50 293 LEU A O 1
ATOM 2361 N N . LYS A 1 294 ? 12.627 -6.048 12.432 1.00 97.94 294 LYS A N 1
ATOM 2362 C CA . LYS A 1 294 ? 11.230 -5.625 12.243 1.00 97.94 294 LYS A CA 1
ATOM 2363 C C . LYS A 1 294 ? 11.157 -4.363 11.387 1.00 97.94 294 LYS A C 1
ATOM 2365 O O . LYS A 1 294 ? 10.431 -4.356 10.400 1.00 97.94 294 LYS A O 1
ATOM 2370 N N . ASP A 1 295 ? 11.965 -3.356 11.694 1.00 96.75 295 ASP A N 1
ATOM 2371 C CA . ASP A 1 295 ? 12.057 -2.103 10.937 1.00 96.75 295 ASP A CA 1
ATOM 2372 C C . ASP A 1 295 ? 12.498 -2.353 9.494 1.00 96.75 295 ASP A C 1
ATOM 2374 O O . ASP A 1 295 ? 11.890 -1.853 8.547 1.00 96.75 295 ASP A O 1
ATOM 2378 N N . PHE A 1 296 ? 13.486 -3.230 9.308 1.00 96.62 296 PHE A N 1
ATOM 2379 C CA . PHE A 1 296 ? 13.918 -3.687 7.991 1.00 96.62 296 PHE A CA 1
ATOM 2380 C C . PHE A 1 296 ? 12.794 -4.366 7.188 1.00 96.62 296 PHE A C 1
ATOM 2382 O O . PHE A 1 296 ? 12.675 -4.154 5.976 1.00 96.62 296 PHE A O 1
ATOM 2389 N N . LEU A 1 297 ? 11.957 -5.181 7.839 1.00 97.50 297 LEU A N 1
ATOM 2390 C CA . LEU A 1 297 ? 10.789 -5.799 7.209 1.00 97.50 297 LEU A CA 1
ATOM 2391 C C . LEU A 1 297 ? 9.670 -4.785 6.951 1.00 97.50 297 LEU A C 1
ATOM 2393 O O . LEU A 1 297 ? 8.956 -4.951 5.966 1.00 97.50 297 LEU A O 1
ATOM 2397 N N . LYS A 1 298 ? 9.535 -3.736 7.771 1.00 96.94 298 LYS A N 1
ATOM 2398 C CA . LYS A 1 298 ? 8.595 -2.614 7.584 1.00 96.94 298 LYS A CA 1
ATOM 2399 C C . LYS A 1 298 ? 9.059 -1.580 6.549 1.00 96.94 298 LYS A C 1
ATOM 2401 O O . LYS A 1 298 ? 8.296 -0.680 6.223 1.00 96.94 298 LYS A O 1
ATOM 2406 N N . LEU A 1 299 ? 10.258 -1.755 5.982 1.00 96.06 299 LEU A N 1
ATOM 2407 C CA . LEU A 1 299 ? 10.923 -0.844 5.035 1.00 96.06 299 LEU A CA 1
ATOM 2408 C C . LEU A 1 299 ? 11.398 0.481 5.657 1.00 96.06 299 LEU A C 1
ATOM 2410 O O . LEU A 1 299 ? 11.695 1.426 4.926 1.00 96.06 299 LEU A O 1
ATOM 2414 N N . TYR A 1 300 ? 11.515 0.547 6.985 1.00 94.94 300 TYR A N 1
ATOM 2415 C CA . TYR A 1 300 ? 11.947 1.753 7.698 1.00 94.94 300 TYR A CA 1
ATOM 2416 C C . TYR A 1 300 ? 13.428 2.091 7.506 1.00 94.94 300 TYR A C 1
ATOM 2418 O O . TYR A 1 300 ? 13.832 3.226 7.735 1.00 94.94 300 TYR A O 1
ATOM 2426 N N . ASP A 1 301 ? 14.235 1.144 7.020 1.00 92.88 301 ASP A N 1
ATOM 2427 C CA . ASP A 1 301 ? 15.627 1.393 6.637 1.00 92.88 301 ASP A CA 1
ATOM 2428 C C . ASP A 1 301 ? 15.777 2.097 5.278 1.00 92.88 301 ASP A C 1
ATOM 2430 O O . ASP A 1 301 ? 16.870 2.555 4.954 1.00 92.88 301 ASP A O 1
ATOM 2434 N N . VAL A 1 302 ? 14.705 2.166 4.481 1.00 89.75 302 VAL A N 1
ATOM 2435 C CA . VAL A 1 302 ? 14.703 2.805 3.152 1.00 89.75 302 VAL A CA 1
ATOM 2436 C C . VAL A 1 302 ? 13.807 4.040 3.115 1.00 89.75 302 VAL A C 1
ATOM 2438 O O . VAL A 1 302 ? 14.155 5.023 2.470 1.00 89.75 302 VAL A O 1
ATOM 2441 N N . SER A 1 303 ? 12.681 4.010 3.827 1.00 85.50 303 SER A N 1
ATOM 2442 C CA . SER A 1 303 ? 11.794 5.158 4.004 1.00 85.50 303 SER A CA 1
ATOM 2443 C C . SER A 1 303 ? 11.404 5.264 5.473 1.00 85.50 303 SER A C 1
ATOM 2445 O O . SER A 1 303 ? 10.815 4.308 5.981 1.00 85.50 303 SER A O 1
ATOM 2447 N N . PRO A 1 304 ? 11.665 6.394 6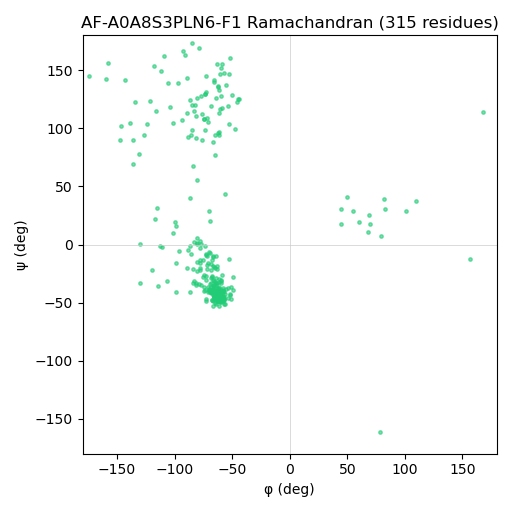.153 1.00 76.62 304 PRO A N 1
ATOM 2448 C CA . PRO A 1 304 ? 11.380 6.531 7.577 1.00 76.62 304 PRO A CA 1
ATOM 2449 C C . PRO A 1 304 ? 9.894 6.307 7.891 1.00 76.62 304 PRO A C 1
ATOM 2451 O O . PRO A 1 304 ? 9.020 6.494 7.042 1.00 76.62 304 PRO A O 1
ATOM 2454 N N . SER A 1 305 ? 9.617 5.904 9.133 1.00 77.06 305 SER A N 1
ATOM 2455 C CA . SER A 1 305 ? 8.256 5.702 9.648 1.00 77.06 305 SER A CA 1
ATOM 2456 C C . SER A 1 305 ? 7.461 7.003 9.712 1.00 77.06 305 SER A C 1
ATOM 2458 O O . SER A 1 305 ? 6.246 6.999 9.538 1.00 77.06 305 SER A O 1
ATOM 2460 N N . ASP A 1 306 ? 8.150 8.117 9.964 1.00 78.06 306 ASP A N 1
ATOM 2461 C CA . ASP A 1 306 ? 7.544 9.436 9.939 1.00 78.06 306 ASP A CA 1
ATOM 2462 C C . ASP A 1 306 ? 7.600 10.011 8.526 1.00 78.06 306 ASP A C 1
ATOM 2464 O O . ASP A 1 306 ? 8.565 10.651 8.100 1.00 78.06 306 ASP A O 1
ATOM 2468 N N . LEU A 1 307 ? 6.525 9.759 7.787 1.00 73.25 307 LEU A N 1
ATOM 2469 C CA . LEU A 1 307 ? 6.382 10.263 6.434 1.00 73.25 307 LEU A CA 1
ATOM 2470 C C . LEU A 1 307 ? 6.132 11.786 6.399 1.00 73.25 307 LEU A C 1
ATOM 2472 O O . LEU A 1 307 ? 6.206 12.381 5.325 1.00 73.25 307 LEU A O 1
ATOM 2476 N N . SER A 1 308 ? 5.867 12.447 7.539 1.00 67.19 308 SER A N 1
ATOM 2477 C CA . SER A 1 308 ? 5.612 13.896 7.582 1.00 67.19 308 SER A CA 1
ATOM 2478 C C . SER A 1 308 ? 6.828 14.743 7.184 1.00 67.19 308 SER A C 1
ATOM 2480 O O . SER A 1 308 ? 6.658 15.883 6.750 1.00 67.19 308 SER A O 1
ATOM 2482 N N . TYR A 1 309 ? 8.032 14.162 7.252 1.00 60.69 309 TYR A N 1
ATOM 2483 C CA . TYR A 1 309 ? 9.299 14.804 6.893 1.00 60.69 309 TYR A CA 1
ATOM 2484 C C . TYR A 1 309 ? 9.783 14.505 5.471 1.00 60.69 309 TYR A C 1
ATOM 2486 O O . TYR A 1 309 ? 10.767 15.101 5.032 1.00 60.69 309 TYR A O 1
ATOM 2494 N N . ILE A 1 310 ? 9.113 13.620 4.724 1.00 59.09 310 ILE A N 1
ATOM 2495 C CA . ILE A 1 310 ? 9.506 13.297 3.346 1.00 59.09 310 ILE A CA 1
ATOM 2496 C C . ILE A 1 310 ? 8.911 14.344 2.401 1.00 59.09 310 ILE A C 1
ATOM 2498 O O . ILE A 1 310 ? 7.996 14.085 1.621 1.00 59.09 310 ILE A O 1
ATOM 2502 N N . VAL A 1 311 ? 9.405 15.572 2.525 1.00 59.56 311 VAL A N 1
ATOM 2503 C CA . VAL A 1 311 ? 9.045 16.685 1.655 1.00 59.56 311 VAL A CA 1
ATOM 2504 C C . VAL A 1 311 ? 10.197 16.911 0.687 1.00 59.56 311 VAL A C 1
ATOM 2506 O O . VAL A 1 311 ? 11.310 17.232 1.100 1.00 59.56 311 VAL A O 1
ATOM 2509 N N . CYS A 1 312 ? 9.943 16.754 -0.614 1.00 55.38 312 CYS A N 1
ATOM 2510 C CA . CYS A 1 312 ? 10.916 17.081 -1.653 1.00 55.38 312 CYS A CA 1
ATOM 2511 C C . CYS A 1 312 ? 11.270 18.583 -1.600 1.00 55.38 312 CYS A C 1
ATOM 2513 O O . CYS A 1 312 ? 10.544 19.433 -2.116 1.00 55.38 312 CYS A O 1
ATOM 2515 N N . HIS A 1 313 ? 12.380 18.925 -0.941 1.00 54.25 313 HIS A N 1
ATOM 2516 C CA . HIS A 1 313 ? 12.868 20.304 -0.821 1.00 54.25 313 HIS A CA 1
ATOM 2517 C C . HIS A 1 313 ? 13.747 20.745 -2.007 1.00 54.25 313 HIS A C 1
ATOM 2519 O O . HIS A 1 313 ? 14.071 21.927 -2.125 1.00 54.25 313 HIS A O 1
ATOM 2525 N N . GLU A 1 314 ? 14.118 19.833 -2.909 1.00 49.88 314 GLU A N 1
ATOM 2526 C CA . GLU A 1 314 ? 15.215 20.050 -3.865 1.00 49.88 314 GLU A CA 1
ATOM 2527 C C . GLU A 1 314 ? 14.874 20.881 -5.114 1.00 49.88 314 GLU A C 1
ATOM 2529 O O . GLU A 1 314 ? 15.752 21.104 -5.942 1.00 49.88 314 GLU A O 1
ATOM 2534 N N . HIS A 1 315 ? 13.646 21.377 -5.300 1.00 49.22 315 HIS A N 1
ATOM 2535 C CA . HIS A 1 315 ? 13.263 22.090 -6.539 1.00 49.22 315 HIS A CA 1
ATOM 2536 C C . HIS A 1 315 ? 12.866 23.565 -6.352 1.00 49.22 315 HIS A C 1
ATOM 2538 O O . HIS A 1 315 ? 12.210 24.144 -7.215 1.00 49.22 315 HIS A O 1
ATOM 2544 N N . ARG A 1 316 ? 13.304 24.218 -5.263 1.00 47.75 316 ARG A N 1
ATOM 2545 C CA . ARG A 1 316 ? 13.214 25.689 -5.106 1.00 47.75 316 ARG A CA 1
ATOM 2546 C C . ARG A 1 316 ? 14.418 26.445 -5.703 1.00 47.75 316 ARG A C 1
ATOM 2548 O O . ARG A 1 316 ? 14.910 27.386 -5.082 1.00 47.75 316 ARG A O 1
ATOM 2555 N N . ARG A 1 317 ? 14.918 26.031 -6.866 1.00 47.22 317 ARG A N 1
ATOM 2556 C CA . ARG A 1 317 ? 15.923 26.784 -7.633 1.00 47.22 317 ARG A CA 1
ATOM 2557 C C . ARG A 1 317 ? 15.463 26.950 -9.068 1.00 47.22 317 ARG A C 1
ATOM 2559 O O . ARG A 1 317 ? 14.921 25.966 -9.617 1.00 47.22 317 ARG A O 1
#